Protein AF-A0A258EJ65-F1 (afdb_monomer_lite)

Radius of gyration: 38.33 Å; chains: 1; bounding box: 81×42×111 Å

Foldseek 3Di:
DQKDWDDADVQKTKIKGAFDDPADPVNLCVVLVVVVVVVCVVVVVQPPHPVSVVVVVVVVVVSVVVNVVVVVVVQQRGWMWMWMDHLAKIKIWIQGHPRDIDIDMAGLVQWDWDFAQDDDPAGRWIWIDGPNDIDTDPPNDDPVRNVVVSVVVVVVSCVSNVVVVVPPDPPFAWAKDFDCPPPDAAQQPFFDWFWDTKIFITPQDPLFQKKWKFKAFPVHRPDGFDTDIATDPPDRMDHTPSDITTDDHHNPDKTKMKIKIFGANDSPDRTDHIYMDIDIPPD

Sequence (283 aa):
MPYEWLPPDGSEQHLHLWPHRSLSQRGFVWFVGATAVLIALPLLGIIGTPVLWVLLPFLLTALWGIWFALRKNGRDRDIVEDLRLSPDRITLVRHGPKGKRQTWDANPYWLRVTLHATGGPVPNYLTLKAEGREVELGAFLSEEERRPAKGMMMFRIAFVTAAALAFATPALAFEIEFTWDGLKLCTSGNPNTVANPRFVLTDVPEGTKFIRFKLVDTNVRDFNHGGGVVAYTGQDVIEPGAFKYKSPCPPDGVHKYEWTATAQSKKSGGKLGTAKAARNYPE

Secondary structure (DSSP, 8-state):
--EEEEEEETTEEEEEE----SS-HHHHHHHHHHHHHHHHHHHGGGTTSHHHHHHHHHHHHHHHHHHHHHHHHHHHT--EEEEEE-SS-EEEEEE-GGG-EEEEEE-GGG-EEEEESSSSSSTTEEEEEETTEEEEE-TTS-HHHHHHHHHHHHHHHHHHHHHHHHT-------EEEE--TTPPP--SS---EEEPPPEEEESPPTT--EEEEEEEESSSTTS---EEEEE-SS-SEE-TTSSEEEPP--TTS-EEEEEEEEEESSSSS-EEEEEEEEEEE--

Structure (mmCIF, N/CA/C/O backbone):
data_AF-A0A258EJ65-F1
#
_entry.id   AF-A0A258EJ65-F1
#
loop_
_atom_site.group_PDB
_atom_site.id
_atom_site.type_symbol
_atom_site.label_atom_id
_atom_site.label_alt_id
_atom_site.label_comp_id
_atom_site.label_asym_id
_atom_site.label_entity_id
_atom_site.label_seq_id
_atom_site.pdbx_PDB_ins_code
_atom_site.Cartn_x
_atom_site.Cartn_y
_atom_site.Cartn_z
_atom_site.occupancy
_atom_site.B_iso_or_equiv
_atom_site.auth_seq_id
_atom_site.auth_comp_id
_atom_site.auth_asym_id
_atom_site.auth_atom_id
_atom_site.pdbx_PDB_model_num
ATOM 1 N N . MET A 1 1 ? 24.809 7.046 -14.023 1.00 69.75 1 MET A N 1
ATOM 2 C CA . MET A 1 1 ? 24.120 5.739 -13.931 1.00 69.75 1 MET A CA 1
ATOM 3 C C . MET A 1 1 ? 22.857 5.810 -14.790 1.00 69.75 1 MET A C 1
ATOM 5 O O . MET A 1 1 ? 22.358 6.915 -14.954 1.00 69.75 1 MET A O 1
ATOM 9 N N . PRO A 1 2 ? 22.383 4.706 -15.389 1.00 82.94 2 PRO A N 1
ATOM 10 C CA . PRO A 1 2 ? 21.200 4.636 -16.271 1.00 82.94 2 PRO A CA 1
ATOM 11 C C . PRO A 1 2 ? 19.842 4.768 -15.549 1.00 82.94 2 PRO A C 1
ATOM 13 O O . PRO A 1 2 ? 18.840 4.170 -15.942 1.00 82.94 2 PRO A O 1
ATOM 16 N N . TYR A 1 3 ? 19.820 5.499 -14.441 1.00 85.12 3 TYR A N 1
ATOM 17 C CA . TYR A 1 3 ? 18.621 5.784 -13.674 1.00 85.12 3 TYR A CA 1
ATOM 18 C C . TYR A 1 3 ? 18.820 7.066 -12.869 1.00 85.12 3 TYR A C 1
ATOM 20 O O . TYR A 1 3 ? 19.940 7.382 -12.455 1.00 85.12 3 TYR A O 1
ATOM 28 N N . GLU A 1 4 ? 17.728 7.772 -12.609 1.00 88.56 4 GLU A N 1
ATOM 29 C CA . GLU A 1 4 ? 17.711 8.998 -11.819 1.00 88.56 4 GLU A CA 1
ATOM 30 C C . GLU A 1 4 ? 16.377 9.139 -11.087 1.00 88.56 4 GLU A C 1
ATOM 32 O O . GLU A 1 4 ? 15.317 8.812 -11.622 1.00 88.56 4 GLU A O 1
ATOM 37 N N . TRP A 1 5 ? 16.439 9.618 -9.846 1.00 84.88 5 TRP A N 1
ATOM 38 C CA . TRP A 1 5 ? 15.253 10.035 -9.108 1.00 84.88 5 TRP A CA 1
ATOM 39 C C . TRP A 1 5 ? 15.018 11.509 -9.387 1.00 84.88 5 TRP A C 1
ATOM 41 O O . TRP A 1 5 ? 15.859 12.343 -9.051 1.00 84.88 5 TRP A O 1
ATOM 51 N N . LEU A 1 6 ? 13.884 11.814 -9.999 1.00 87.56 6 LEU A N 1
ATOM 52 C CA . LEU A 1 6 ? 13.480 13.186 -10.254 1.00 87.56 6 LEU A CA 1
ATOM 53 C C . LEU A 1 6 ? 13.002 13.838 -8.944 1.00 87.56 6 LEU A C 1
ATOM 55 O O . LEU A 1 6 ? 12.617 13.125 -8.007 1.00 87.56 6 LEU A O 1
ATOM 59 N N . PRO A 1 7 ? 13.042 15.181 -8.844 1.00 85.12 7 PRO A N 1
ATOM 60 C CA . PRO A 1 7 ? 12.496 15.892 -7.696 1.00 85.12 7 PRO A CA 1
ATOM 61 C C . PRO A 1 7 ? 11.056 15.437 -7.419 1.00 85.12 7 PRO A C 1
ATOM 63 O O . PRO A 1 7 ? 10.280 15.311 -8.368 1.00 85.12 7 PRO A O 1
ATOM 66 N N . PRO A 1 8 ? 10.699 15.155 -6.154 1.00 79.69 8 PRO A N 1
ATOM 67 C CA . PRO A 1 8 ? 9.357 14.701 -5.823 1.00 79.69 8 PRO A CA 1
ATOM 68 C C . PRO A 1 8 ? 8.328 15.786 -6.148 1.00 79.69 8 PRO A C 1
ATOM 70 O O . PRO A 1 8 ? 8.564 16.967 -5.884 1.00 79.69 8 PRO A O 1
ATOM 73 N N . ASP A 1 9 ? 7.184 15.370 -6.687 1.00 80.75 9 ASP A N 1
ATOM 74 C CA . ASP A 1 9 ? 6.024 16.232 -6.906 1.00 80.75 9 ASP A CA 1
ATOM 75 C C . ASP A 1 9 ? 5.002 15.952 -5.795 1.00 80.75 9 ASP A C 1
ATOM 77 O O . ASP A 1 9 ? 4.307 14.934 -5.784 1.00 80.75 9 ASP A O 1
ATOM 81 N N . GLY A 1 10 ? 5.000 16.797 -4.762 1.00 81.00 10 GLY A N 1
ATOM 82 C CA . GLY A 1 10 ? 4.217 16.561 -3.548 1.00 81.00 10 GLY A CA 1
ATOM 83 C C . GLY A 1 10 ? 4.642 15.280 -2.815 1.00 81.00 10 GLY A C 1
ATOM 84 O O . GLY A 1 10 ? 5.752 15.195 -2.289 1.00 81.00 10 GLY A O 1
ATOM 85 N N . SER A 1 11 ? 3.741 14.295 -2.742 1.00 76.06 11 SER A N 1
ATOM 86 C CA . SER A 1 11 ? 3.996 12.973 -2.144 1.00 76.06 11 SER A CA 1
ATOM 87 C C . SER A 1 11 ? 4.430 11.913 -3.163 1.00 76.06 11 SER A C 1
ATOM 89 O O . SER A 1 11 ? 4.715 10.777 -2.773 1.00 76.06 11 SER A O 1
ATOM 91 N N . GLU A 1 12 ? 4.487 12.264 -4.450 1.00 84.56 12 GLU A N 1
ATOM 92 C CA . GLU A 1 12 ? 4.841 11.355 -5.533 1.00 84.56 12 GLU A CA 1
ATOM 93 C C . GLU A 1 12 ? 6.360 11.346 -5.749 1.00 84.56 12 GLU A C 1
ATOM 95 O O . GLU A 1 12 ? 7.000 12.377 -5.966 1.00 84.56 12 GLU A O 1
ATOM 100 N N . GLN A 1 13 ? 6.958 10.158 -5.694 1.00 86.62 13 GLN A N 1
ATOM 101 C CA . GLN A 1 13 ? 8.354 9.943 -6.061 1.00 86.62 13 GLN A CA 1
ATOM 102 C C . GLN A 1 13 ? 8.438 9.378 -7.475 1.00 86.62 13 GLN A C 1
ATOM 104 O O . GLN A 1 13 ? 7.717 8.440 -7.815 1.00 86.62 13 GLN A O 1
ATOM 109 N N . HIS A 1 14 ? 9.355 9.903 -8.286 1.00 89.75 14 HIS A N 1
ATOM 110 C CA . HIS A 1 14 ? 9.517 9.491 -9.679 1.00 89.75 14 HIS A CA 1
ATOM 111 C C . HIS A 1 14 ? 10.940 8.980 -9.921 1.00 89.75 14 HIS A C 1
ATOM 113 O O . HIS A 1 14 ? 11.919 9.705 -9.757 1.00 89.75 14 HIS A O 1
ATOM 119 N N . LEU A 1 15 ? 11.046 7.712 -10.309 1.00 89.88 15 LEU A N 1
ATOM 120 C CA . LEU A 1 15 ? 12.263 7.065 -10.783 1.00 89.88 15 LEU A CA 1
ATOM 121 C C . LEU A 1 15 ? 12.199 6.917 -12.306 1.00 89.88 15 LEU A C 1
ATOM 123 O O . LEU A 1 15 ? 11.323 6.237 -12.839 1.00 89.88 15 LEU A O 1
ATOM 127 N N . HIS A 1 16 ? 13.154 7.534 -12.989 1.00 90.25 16 HIS A N 1
ATOM 128 C CA . HIS A 1 16 ? 13.343 7.433 -14.429 1.00 90.25 16 HIS A CA 1
ATOM 129 C C . HIS A 1 16 ? 14.498 6.470 -14.721 1.00 90.25 16 HIS A C 1
ATOM 131 O O . HIS A 1 16 ? 15.587 6.642 -14.172 1.00 90.25 16 HIS A O 1
ATOM 137 N N . LEU A 1 17 ? 14.283 5.455 -15.561 1.00 89.25 17 LEU A N 1
ATOM 138 C CA . LEU A 1 17 ? 15.306 4.488 -15.970 1.00 89.25 17 LEU A CA 1
ATOM 139 C C . LEU A 1 17 ? 15.430 4.430 -17.498 1.00 89.25 17 LEU A C 1
ATOM 141 O O . LEU A 1 17 ? 14.431 4.426 -18.220 1.00 89.25 17 LEU A O 1
ATOM 145 N N . TRP A 1 18 ? 16.662 4.319 -17.997 1.00 87.50 18 TRP A N 1
ATOM 146 C CA . TRP A 1 18 ? 16.963 4.241 -19.430 1.00 87.50 18 TRP A CA 1
ATOM 147 C C . TRP A 1 18 ? 18.205 3.378 -19.692 1.00 87.50 18 TRP A C 1
ATOM 149 O O . TRP A 1 18 ? 19.093 3.319 -18.858 1.00 87.50 18 TRP A O 1
ATOM 159 N N . PRO A 1 19 ? 18.353 2.716 -20.845 1.00 83.56 19 PRO A N 1
ATOM 160 C CA . PRO A 1 19 ? 19.514 1.893 -21.155 1.00 83.56 19 PRO A CA 1
ATOM 161 C C . PRO A 1 19 ? 20.788 2.728 -21.266 1.00 83.56 19 PRO A C 1
ATOM 163 O O . PRO A 1 19 ? 20.802 3.807 -21.867 1.00 83.56 19 PRO A O 1
ATOM 166 N N . HIS A 1 20 ? 21.898 2.184 -20.765 1.00 79.06 20 HIS A N 1
ATOM 167 C CA . HIS A 1 20 ? 23.205 2.795 -20.962 1.00 79.06 20 HIS A CA 1
ATOM 168 C C . HIS A 1 20 ? 23.582 2.804 -22.455 1.00 79.06 20 HIS A C 1
ATOM 170 O O . HIS A 1 20 ? 23.566 1.769 -23.126 1.00 79.06 20 HIS A O 1
ATOM 176 N N . ARG A 1 21 ? 23.940 3.980 -22.984 1.00 74.75 21 ARG A N 1
ATOM 177 C CA . ARG A 1 21 ? 24.351 4.166 -24.384 1.00 74.75 21 ARG A CA 1
ATOM 178 C C . ARG A 1 21 ? 25.863 4.368 -24.460 1.00 74.75 21 ARG A C 1
ATOM 180 O O . ARG A 1 21 ? 26.341 5.486 -24.299 1.00 74.75 21 ARG A O 1
ATOM 187 N N . SER A 1 22 ? 26.600 3.297 -24.752 1.00 72.00 22 SER A N 1
ATOM 188 C CA . SER A 1 22 ? 28.059 3.352 -24.936 1.00 72.00 22 SER A CA 1
ATOM 189 C C . SER A 1 22 ? 28.475 4.132 -26.191 1.00 72.00 22 SER A C 1
ATOM 191 O O . SER A 1 22 ? 29.515 4.785 -26.197 1.00 72.00 22 SER A O 1
ATOM 193 N N . LEU A 1 23 ? 27.649 4.111 -27.246 1.00 74.88 23 LEU A N 1
ATOM 194 C CA . LEU A 1 23 ? 27.900 4.832 -28.493 1.00 74.88 23 LEU A CA 1
ATOM 195 C C . LEU A 1 23 ? 26.953 6.029 -28.634 1.00 74.88 23 LEU A C 1
ATOM 197 O O . LEU A 1 23 ? 25.769 5.883 -28.943 1.00 74.88 23 LEU A O 1
ATOM 201 N N . SER A 1 24 ? 27.483 7.234 -28.427 1.00 77.62 24 SER A N 1
ATOM 202 C CA . SER A 1 24 ? 26.751 8.471 -28.716 1.00 77.62 24 SER A CA 1
ATOM 203 C C . SER A 1 24 ? 26.575 8.667 -30.229 1.00 77.62 24 SER A C 1
ATOM 205 O O . SER A 1 24 ? 27.368 8.164 -31.024 1.00 77.62 24 SER A O 1
ATOM 207 N N . GLN A 1 25 ? 25.581 9.462 -30.647 1.00 77.75 25 GLN A N 1
ATOM 208 C CA . GLN A 1 25 ? 25.385 9.817 -32.067 1.00 77.75 25 GLN A CA 1
ATOM 209 C C . GLN A 1 25 ? 26.657 10.411 -32.698 1.00 77.75 25 GLN A C 1
ATOM 211 O O . GLN A 1 25 ? 26.970 10.136 -33.851 1.00 77.75 25 GLN A O 1
ATOM 216 N N . ARG A 1 26 ? 27.435 11.178 -31.922 1.00 81.44 26 ARG A N 1
ATOM 217 C CA . ARG A 1 26 ? 28.722 11.731 -32.366 1.00 81.44 26 ARG A CA 1
ATOM 218 C C . ARG A 1 26 ? 29.792 10.648 -32.514 1.00 81.44 26 ARG A C 1
ATOM 220 O O . ARG A 1 26 ? 30.489 10.631 -33.521 1.00 81.44 26 ARG A O 1
ATOM 227 N N . GLY A 1 27 ? 29.899 9.738 -31.543 1.00 83.81 27 GLY A N 1
ATOM 228 C CA . GLY A 1 27 ? 30.830 8.607 -31.608 1.00 83.81 27 GLY A CA 1
ATOM 229 C C . GLY A 1 27 ? 30.531 7.678 -32.786 1.00 83.81 27 GLY A C 1
ATOM 230 O O . GLY A 1 27 ? 31.448 7.234 -33.464 1.00 83.81 27 GLY A O 1
ATOM 231 N N . PHE A 1 28 ? 29.249 7.462 -33.088 1.00 84.62 28 PHE A N 1
ATOM 232 C CA . PHE A 1 28 ? 28.805 6.714 -34.262 1.00 84.62 28 PHE A CA 1
ATOM 233 C C . PHE A 1 28 ? 29.286 7.343 -35.575 1.00 84.62 28 PHE A C 1
ATOM 235 O O . PHE A 1 28 ? 29.858 6.645 -36.4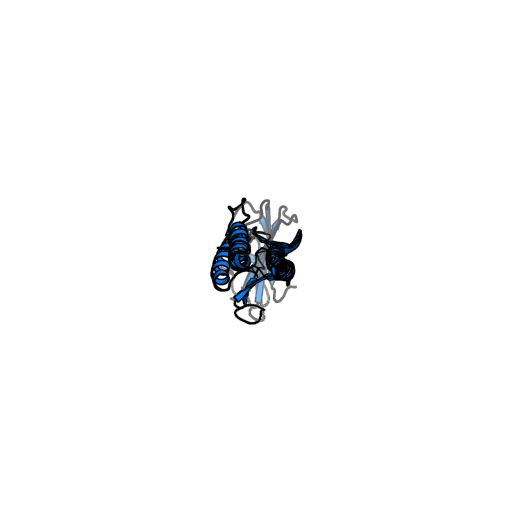10 1.00 84.62 28 PHE A O 1
ATOM 242 N N . VAL A 1 29 ? 29.096 8.657 -35.745 1.00 87.38 29 VAL A N 1
ATOM 243 C CA . VAL A 1 29 ? 29.550 9.375 -36.947 1.00 87.38 29 VAL A CA 1
ATOM 244 C C . VAL A 1 29 ? 31.071 9.297 -37.088 1.00 87.38 29 VAL A C 1
ATOM 246 O O . VAL A 1 29 ? 31.558 9.006 -38.177 1.00 87.38 29 VAL A O 1
ATOM 249 N N . TRP A 1 30 ? 31.816 9.481 -35.994 1.00 89.94 30 TRP A N 1
ATOM 250 C CA . TRP A 1 30 ? 33.275 9.353 -36.003 1.00 89.94 30 TRP A CA 1
ATOM 251 C C . TRP A 1 30 ? 33.749 7.941 -36.329 1.00 89.94 30 TRP A C 1
ATOM 253 O O . TRP A 1 30 ? 34.665 7.793 -37.129 1.00 89.94 30 TRP A O 1
ATOM 263 N N . PHE A 1 31 ? 33.122 6.913 -35.757 1.00 88.06 31 PHE A N 1
ATOM 264 C CA . PHE A 1 31 ? 33.466 5.520 -36.029 1.00 88.06 31 PHE A CA 1
ATOM 265 C C . PHE A 1 31 ? 33.260 5.179 -37.508 1.00 88.06 31 PHE A C 1
ATOM 267 O O . PHE A 1 31 ? 34.198 4.754 -38.175 1.00 88.06 31 PHE A O 1
ATOM 274 N N . VAL A 1 32 ? 32.065 5.450 -38.049 1.00 90.00 32 VAL A N 1
ATOM 275 C CA . VAL A 1 32 ? 31.755 5.188 -39.465 1.00 90.00 32 VAL A CA 1
ATOM 276 C C . VAL A 1 32 ? 32.654 6.017 -40.387 1.00 90.00 32 VAL A C 1
ATOM 278 O O . VAL A 1 32 ? 33.163 5.490 -41.374 1.00 90.00 32 VAL A O 1
ATOM 281 N N . GLY A 1 33 ? 32.894 7.290 -40.054 1.00 91.81 33 GLY A N 1
ATOM 282 C CA . GLY A 1 33 ? 33.772 8.177 -40.819 1.00 91.81 33 GLY A CA 1
ATOM 283 C C . GLY A 1 33 ? 35.228 7.712 -40.830 1.00 91.81 33 GLY A C 1
ATOM 284 O O . GLY A 1 33 ? 35.832 7.623 -41.895 1.00 91.81 33 GLY A O 1
ATOM 285 N N . ALA A 1 34 ? 35.783 7.344 -39.673 1.00 93.50 34 ALA A N 1
ATOM 286 C CA . ALA A 1 34 ? 37.148 6.837 -39.562 1.00 93.50 34 ALA A CA 1
ATOM 287 C C . ALA A 1 34 ? 37.325 5.511 -40.315 1.00 93.50 34 ALA A C 1
ATOM 289 O O . ALA A 1 34 ? 38.300 5.348 -41.047 1.00 93.50 34 ALA A O 1
ATOM 290 N N . THR A 1 35 ? 36.363 4.587 -40.204 1.00 91.38 35 THR A N 1
ATOM 291 C CA . THR A 1 35 ? 36.371 3.338 -40.979 1.00 91.38 35 THR A CA 1
ATOM 292 C C . THR A 1 35 ? 36.320 3.613 -42.481 1.00 91.38 35 THR A C 1
ATOM 294 O O . THR A 1 35 ? 37.096 3.021 -43.227 1.00 91.38 35 THR A O 1
ATOM 297 N N . ALA A 1 36 ? 35.468 4.538 -42.935 1.00 93.19 36 ALA A N 1
ATOM 298 C CA . ALA A 1 36 ? 35.387 4.909 -44.346 1.00 93.19 36 ALA A CA 1
ATOM 299 C C . ALA A 1 36 ? 36.703 5.515 -44.866 1.00 93.19 36 ALA A C 1
ATOM 301 O O . ALA A 1 36 ? 37.153 5.147 -45.949 1.00 93.19 36 ALA A O 1
ATOM 302 N N . VAL A 1 37 ? 37.354 6.383 -44.084 1.00 95.06 37 VAL A N 1
ATOM 303 C CA . VAL A 1 37 ? 38.662 6.966 -44.434 1.00 95.06 37 VAL A CA 1
ATOM 304 C C . VAL A 1 37 ? 39.746 5.890 -44.514 1.00 95.06 37 VAL A C 1
ATOM 306 O O . VAL A 1 37 ? 40.476 5.843 -45.500 1.00 95.06 37 VAL A O 1
ATOM 309 N N . LEU A 1 38 ? 39.827 4.992 -43.527 1.00 94.81 38 LEU A N 1
ATOM 310 C CA . LEU A 1 38 ? 40.802 3.894 -43.526 1.00 94.81 38 LEU A CA 1
ATOM 311 C C . LEU A 1 38 ? 40.621 2.955 -44.725 1.00 94.81 38 LEU A C 1
ATOM 313 O O . LEU A 1 38 ? 41.608 2.529 -45.319 1.00 94.81 38 LEU A O 1
ATOM 317 N N . ILE A 1 39 ? 39.373 2.675 -45.109 1.00 91.00 39 ILE A N 1
ATOM 318 C CA . ILE A 1 39 ? 39.049 1.897 -46.312 1.00 91.00 39 ILE A CA 1
ATOM 319 C C . ILE A 1 39 ? 39.421 2.664 -47.588 1.00 91.00 39 ILE A C 1
ATOM 321 O O . ILE A 1 39 ? 39.849 2.045 -48.559 1.00 91.00 39 ILE A O 1
ATOM 325 N N . ALA A 1 40 ? 39.287 3.993 -47.606 1.00 90.88 40 ALA A N 1
ATOM 326 C CA . ALA A 1 40 ? 39.595 4.814 -48.775 1.00 90.88 40 ALA A CA 1
ATOM 327 C C . ALA A 1 40 ? 41.102 4.929 -49.067 1.00 90.88 40 ALA A C 1
ATOM 329 O O . ALA A 1 40 ? 41.479 5.056 -50.230 1.00 90.88 40 ALA A O 1
ATOM 330 N N . LEU A 1 41 ? 41.966 4.847 -48.047 1.00 93.69 41 LEU A N 1
ATOM 331 C CA . LEU A 1 41 ? 43.425 4.963 -48.199 1.00 93.69 41 LEU A CA 1
ATOM 332 C C . LEU A 1 41 ? 44.032 4.005 -49.248 1.00 93.69 41 LEU A C 1
ATOM 334 O O . LEU A 1 41 ? 44.697 4.496 -50.161 1.00 93.69 41 LEU A O 1
ATOM 338 N N . PRO A 1 42 ? 43.813 2.674 -49.200 1.00 89.88 42 PRO A N 1
ATOM 339 C CA . PRO A 1 42 ? 44.349 1.766 -50.217 1.00 89.88 42 PRO A CA 1
ATOM 340 C C . PRO A 1 42 ? 43.716 1.965 -51.603 1.00 89.88 42 PRO A C 1
ATOM 342 O O . PRO A 1 42 ? 44.339 1.625 -52.608 1.00 89.88 42 PRO A O 1
ATOM 345 N N . LEU A 1 43 ? 42.510 2.543 -51.689 1.00 91.19 43 LEU A N 1
ATOM 346 C CA . LEU A 1 43 ? 41.844 2.787 -52.974 1.00 91.19 43 LEU A CA 1
ATOM 347 C C . LEU A 1 43 ? 42.543 3.868 -53.800 1.00 91.19 43 LEU A C 1
ATOM 349 O O . LEU A 1 43 ? 42.425 3.855 -55.024 1.00 91.19 43 LEU A O 1
ATOM 353 N N . LEU A 1 44 ? 43.305 4.760 -53.157 1.00 92.81 44 LEU A N 1
ATOM 354 C CA . LEU A 1 44 ? 44.069 5.802 -53.845 1.00 92.81 44 LEU A CA 1
ATOM 355 C C . LEU A 1 44 ? 45.059 5.216 -54.865 1.00 92.81 44 LEU A C 1
ATOM 357 O O . LEU A 1 44 ? 45.249 5.793 -55.932 1.00 92.81 44 LEU A O 1
ATOM 361 N N . GLY A 1 45 ? 45.639 4.046 -54.574 1.00 92.81 45 GLY A N 1
ATOM 362 C CA . GLY A 1 45 ? 46.614 3.383 -55.447 1.00 92.81 45 GLY A CA 1
ATOM 363 C C . GLY A 1 45 ? 46.018 2.720 -56.693 1.00 92.81 45 GLY A C 1
ATOM 364 O O . GLY A 1 45 ? 46.761 2.351 -57.596 1.00 92.81 45 GLY A O 1
ATOM 365 N N . ILE A 1 46 ? 44.693 2.569 -56.758 1.00 93.38 46 ILE A N 1
ATOM 366 C CA . ILE A 1 46 ? 43.987 1.926 -57.879 1.00 93.38 46 ILE A CA 1
ATOM 367 C C . ILE A 1 46 ? 43.036 2.888 -58.604 1.00 93.38 46 ILE A C 1
ATOM 369 O O . ILE A 1 46 ? 42.190 2.454 -59.395 1.00 93.38 46 ILE A O 1
ATOM 373 N N . ILE A 1 47 ? 43.166 4.195 -58.354 1.00 94.19 47 ILE A N 1
ATOM 374 C CA . ILE A 1 47 ? 42.419 5.234 -59.069 1.00 94.19 47 ILE A CA 1
ATOM 375 C C . ILE A 1 47 ? 42.707 5.132 -60.572 1.00 94.19 47 ILE A C 1
ATOM 377 O O . ILE A 1 47 ? 43.850 5.001 -60.996 1.00 94.19 47 ILE A O 1
ATOM 381 N N . GLY A 1 48 ? 41.648 5.180 -61.384 1.00 91.44 48 GLY A N 1
ATOM 382 C CA . GLY A 1 48 ? 41.737 5.058 -62.843 1.00 91.44 48 GLY A CA 1
ATOM 383 C C . GLY A 1 48 ? 41.727 3.618 -63.366 1.00 91.44 48 GLY A C 1
ATOM 384 O O . GLY A 1 48 ? 41.699 3.419 -64.578 1.00 91.44 48 GLY A O 1
ATOM 385 N N . THR A 1 49 ? 41.692 2.608 -62.490 1.00 95.50 49 THR A N 1
ATOM 386 C CA . THR A 1 49 ? 41.568 1.201 -62.903 1.00 95.50 49 THR A CA 1
ATOM 387 C C . THR A 1 49 ? 40.102 0.737 -62.950 1.00 95.50 49 THR A C 1
ATOM 389 O O . THR A 1 49 ? 39.277 1.209 -62.162 1.00 95.50 49 THR A O 1
ATOM 392 N N . PRO A 1 50 ? 39.750 -0.250 -63.801 1.00 93.00 50 PRO A N 1
ATOM 393 C CA . PRO A 1 50 ? 38.428 -0.887 -63.771 1.00 93.00 50 PRO A CA 1
ATOM 394 C C . PRO A 1 50 ? 38.121 -1.597 -62.442 1.00 93.00 50 PRO A C 1
ATOM 396 O O . PRO A 1 50 ? 36.961 -1.708 -62.050 1.00 93.00 50 PRO A O 1
ATOM 399 N N . VAL A 1 51 ? 39.162 -2.042 -61.725 1.00 93.88 51 VAL A N 1
ATOM 400 C CA . VAL A 1 51 ? 39.055 -2.744 -60.435 1.00 93.88 51 VAL A CA 1
ATOM 401 C C . VAL A 1 51 ? 38.357 -1.877 -59.385 1.00 93.88 51 VAL A C 1
ATOM 403 O O . VAL A 1 51 ? 37.541 -2.384 -58.617 1.00 93.88 51 VAL A O 1
ATOM 406 N N . LEU A 1 52 ? 38.611 -0.564 -59.389 1.00 93.56 52 LEU A N 1
ATOM 407 C CA . LEU A 1 52 ? 37.968 0.378 -58.471 1.00 93.56 52 LEU A CA 1
ATOM 408 C C . LEU A 1 52 ? 36.438 0.344 -58.593 1.00 93.56 52 LEU A C 1
ATOM 410 O O . LEU A 1 52 ? 35.741 0.292 -57.581 1.00 93.56 52 LEU A O 1
ATOM 414 N N . TRP A 1 53 ? 35.917 0.336 -59.821 1.00 91.38 53 TRP A N 1
ATOM 415 C CA . TRP A 1 53 ? 34.475 0.330 -60.083 1.00 91.38 53 TRP A CA 1
ATOM 416 C C . TRP A 1 53 ? 33.807 -0.980 -59.675 1.00 91.38 53 TRP A C 1
ATOM 418 O O . TRP A 1 53 ? 32.650 -0.966 -59.265 1.00 91.38 53 TRP A O 1
ATOM 428 N N . VAL A 1 54 ? 34.541 -2.095 -59.732 1.00 93.81 54 VAL A N 1
ATOM 429 C CA . VAL A 1 54 ? 34.066 -3.390 -59.229 1.00 93.81 54 VAL A CA 1
ATOM 430 C C . VAL A 1 54 ? 34.053 -3.407 -57.703 1.00 93.81 54 VAL A C 1
ATOM 432 O O . VAL A 1 54 ? 33.083 -3.878 -57.126 1.00 93.81 54 VAL A O 1
ATOM 435 N N . LEU A 1 55 ? 35.083 -2.877 -57.034 1.00 92.56 55 LEU A N 1
ATOM 436 C CA . LEU A 1 55 ? 35.197 -2.898 -55.568 1.00 92.56 55 LEU A CA 1
ATOM 437 C C . LEU A 1 55 ? 34.272 -1.898 -54.860 1.00 92.56 55 LEU A C 1
ATOM 439 O O . LEU A 1 55 ? 33.729 -2.211 -53.799 1.00 92.56 55 LEU A O 1
ATOM 443 N N . LEU A 1 56 ? 34.074 -0.711 -55.439 1.00 92.56 56 LEU A N 1
ATOM 444 C CA . LEU A 1 56 ? 33.234 0.356 -54.886 1.00 92.56 56 LEU A CA 1
ATOM 445 C C . LEU A 1 56 ? 31.852 -0.111 -54.391 1.00 92.56 56 LEU A C 1
ATOM 447 O O . LEU A 1 56 ? 31.533 0.166 -53.232 1.00 92.56 56 LEU A O 1
ATOM 451 N N . PRO A 1 57 ? 31.025 -0.825 -55.181 1.00 94.88 57 PRO A N 1
ATOM 452 C CA . PRO A 1 57 ? 29.708 -1.261 -54.725 1.00 94.88 57 PRO A CA 1
ATOM 453 C C . PRO A 1 57 ? 29.777 -2.209 -53.522 1.00 94.88 57 PRO A C 1
ATOM 455 O O . PRO A 1 57 ? 28.942 -2.091 -52.625 1.00 94.88 57 PRO A O 1
ATOM 458 N N . PHE A 1 58 ? 30.774 -3.098 -53.433 1.00 94.19 58 PHE A N 1
ATOM 459 C CA . PHE A 1 58 ? 30.933 -3.981 -52.269 1.00 94.19 58 PHE A CA 1
ATOM 460 C C . PHE A 1 58 ? 31.289 -3.193 -51.007 1.00 94.19 58 PHE A C 1
ATOM 462 O O . PHE A 1 58 ? 30.700 -3.424 -49.951 1.00 94.19 58 PHE A O 1
ATOM 469 N N . LEU A 1 59 ? 32.203 -2.224 -51.117 1.00 93.12 59 LEU A N 1
ATOM 470 C CA . LEU A 1 59 ? 32.619 -1.389 -49.988 1.00 93.12 59 LEU A CA 1
ATOM 471 C C . LEU A 1 59 ? 31.484 -0.490 -49.492 1.00 93.12 59 LEU A C 1
ATOM 473 O O . LEU A 1 59 ? 31.239 -0.407 -48.287 1.00 93.12 59 LEU A O 1
ATOM 477 N N . LEU A 1 60 ? 30.746 0.132 -50.413 1.00 93.94 60 LEU A N 1
ATOM 478 C CA . LEU A 1 60 ? 29.568 0.932 -50.077 1.00 93.94 60 LEU A CA 1
ATOM 479 C C . LEU A 1 60 ? 28.476 0.076 -49.433 1.00 93.94 60 LEU A C 1
ATOM 481 O O . LEU A 1 60 ? 27.881 0.496 -48.442 1.00 93.94 60 LEU A O 1
ATOM 485 N N . THR A 1 61 ? 28.254 -1.140 -49.936 1.00 95.12 61 THR A N 1
ATOM 486 C CA . THR A 1 61 ? 27.287 -2.082 -49.352 1.00 95.12 61 THR A CA 1
ATOM 487 C C . THR A 1 61 ? 27.694 -2.496 -47.940 1.00 95.12 61 THR A C 1
ATOM 489 O O . THR A 1 61 ? 26.847 -2.534 -47.049 1.00 95.12 61 THR A O 1
ATOM 492 N N . ALA A 1 62 ? 28.982 -2.750 -47.696 1.00 92.50 62 ALA A N 1
ATOM 493 C CA . ALA A 1 62 ? 29.488 -3.087 -46.368 1.00 92.50 62 ALA A CA 1
ATOM 494 C C . ALA A 1 62 ? 29.317 -1.924 -45.375 1.00 92.50 62 ALA A C 1
ATOM 496 O O . ALA A 1 62 ? 28.762 -2.117 -44.291 1.00 92.50 62 ALA A O 1
ATOM 497 N N . LEU A 1 63 ? 29.722 -0.705 -45.758 1.00 93.25 63 LEU A N 1
ATOM 498 C CA . LEU A 1 63 ? 29.536 0.495 -44.934 1.00 93.25 63 LEU A CA 1
ATOM 499 C C . LEU A 1 63 ? 28.056 0.761 -44.649 1.00 93.25 63 LEU A C 1
ATOM 501 O O . LEU A 1 63 ? 27.686 1.036 -43.506 1.00 93.25 63 LEU A O 1
ATOM 505 N N . TRP A 1 64 ? 27.201 0.626 -45.665 1.00 94.38 64 TRP A N 1
ATOM 506 C CA . TRP A 1 64 ? 25.757 0.756 -45.512 1.00 94.38 64 TRP A CA 1
ATOM 507 C C . TRP A 1 64 ? 25.184 -0.310 -44.576 1.00 94.38 64 TRP A C 1
ATOM 509 O O . TRP A 1 64 ? 24.390 0.024 -43.700 1.00 94.38 64 TRP A O 1
ATOM 519 N N . GLY A 1 65 ? 25.616 -1.567 -44.698 1.00 93.75 65 GLY A N 1
ATOM 520 C CA . GLY A 1 65 ? 25.191 -2.667 -43.835 1.00 93.75 65 GLY A CA 1
ATOM 521 C C . GLY A 1 65 ? 25.563 -2.441 -42.369 1.00 93.75 65 GLY A C 1
ATOM 522 O O . GLY A 1 65 ? 24.709 -2.583 -41.493 1.00 93.75 65 GLY A O 1
ATOM 523 N N . ILE A 1 66 ? 26.799 -2.009 -42.098 1.00 89.44 66 ILE A N 1
ATOM 524 C CA . ILE A 1 66 ? 27.260 -1.650 -40.746 1.00 89.44 66 ILE A CA 1
ATOM 525 C C . ILE A 1 66 ? 26.439 -0.479 -40.199 1.00 89.44 66 ILE A C 1
ATOM 527 O O . ILE A 1 66 ? 25.886 -0.562 -39.099 1.00 89.44 66 ILE A O 1
ATOM 531 N N . TRP A 1 67 ? 26.311 0.599 -40.977 1.00 90.19 67 TRP A N 1
ATOM 532 C CA . TRP A 1 67 ? 25.527 1.775 -40.604 1.00 90.19 67 TRP A CA 1
ATOM 533 C C . TRP A 1 67 ? 24.066 1.413 -40.304 1.00 90.19 67 TRP A C 1
ATOM 535 O O . TRP A 1 67 ? 23.515 1.827 -39.281 1.00 90.19 67 TRP A O 1
ATOM 545 N N . PHE A 1 68 ? 23.448 0.598 -41.160 1.00 90.62 68 PHE A N 1
ATOM 546 C CA . PHE A 1 68 ? 22.066 0.152 -41.027 1.00 90.62 68 PHE A CA 1
ATOM 547 C C . PHE A 1 68 ? 21.877 -0.726 -39.789 1.00 90.62 68 PHE A C 1
ATOM 549 O O . PHE A 1 68 ? 20.962 -0.477 -39.001 1.00 90.62 68 PHE A O 1
ATOM 556 N N . ALA A 1 69 ? 22.750 -1.715 -39.580 1.00 87.38 69 ALA A N 1
ATOM 557 C CA . ALA A 1 69 ? 22.684 -2.621 -38.438 1.00 87.38 69 ALA A CA 1
ATOM 558 C C . ALA A 1 69 ? 22.820 -1.865 -37.109 1.00 87.38 69 ALA A C 1
ATOM 560 O O . ALA A 1 69 ? 22.004 -2.056 -36.204 1.00 87.38 69 ALA A O 1
ATOM 561 N N . LEU A 1 70 ? 23.788 -0.950 -37.012 1.00 84.38 70 LEU A N 1
ATOM 562 C CA . LEU A 1 70 ? 23.995 -0.123 -35.822 1.00 84.38 70 LEU A CA 1
ATOM 563 C C . LEU A 1 70 ? 22.819 0.829 -35.576 1.00 84.38 70 LEU A C 1
ATOM 565 O O . LEU A 1 70 ? 22.335 0.934 -34.447 1.00 84.38 70 LEU A O 1
ATOM 569 N N . ARG A 1 71 ? 22.298 1.478 -36.625 1.00 84.75 71 ARG A N 1
ATOM 570 C CA . ARG A 1 71 ? 21.148 2.387 -36.506 1.00 84.75 71 ARG A CA 1
ATOM 571 C C . ARG A 1 71 ? 19.873 1.654 -36.093 1.00 84.75 71 ARG A C 1
ATOM 573 O O . ARG A 1 71 ? 19.120 2.162 -35.261 1.00 84.75 71 ARG A O 1
ATOM 580 N N . LYS A 1 72 ? 19.628 0.470 -36.657 1.00 83.62 72 LYS A N 1
ATOM 581 C CA . LYS A 1 72 ? 18.499 -0.392 -36.289 1.00 83.62 72 LYS A CA 1
ATOM 582 C C . LYS A 1 72 ? 18.609 -0.836 -34.828 1.00 83.62 72 LYS A C 1
ATOM 584 O O . LYS A 1 72 ? 17.658 -0.650 -34.077 1.00 83.62 72 LYS A O 1
ATOM 589 N N . ASN A 1 73 ? 19.783 -1.320 -34.417 1.00 81.56 73 ASN A N 1
ATOM 590 C CA . ASN A 1 73 ? 20.056 -1.740 -33.040 1.00 81.56 73 ASN A CA 1
ATOM 591 C C . ASN A 1 73 ? 19.811 -0.597 -32.039 1.00 81.56 73 ASN A C 1
ATOM 593 O O . ASN A 1 73 ? 19.095 -0.781 -31.057 1.00 81.56 73 ASN A O 1
ATOM 597 N N . GLY A 1 74 ? 20.308 0.609 -32.336 1.00 75.88 74 GLY A N 1
ATOM 598 C CA . GLY A 1 74 ? 20.087 1.780 -31.485 1.00 75.88 74 GLY A CA 1
ATOM 599 C C . GLY A 1 74 ? 18.613 2.173 -31.353 1.00 75.88 74 GLY A C 1
ATOM 600 O O . GLY A 1 74 ? 18.177 2.547 -30.269 1.00 75.88 74 GLY A O 1
ATOM 601 N N . ARG A 1 75 ? 17.825 2.057 -32.431 1.00 73.38 75 ARG A N 1
ATOM 602 C CA . ARG A 1 75 ? 16.392 2.395 -32.418 1.00 73.38 75 ARG A CA 1
ATOM 603 C C . ARG A 1 75 ? 15.538 1.349 -31.699 1.00 73.38 75 ARG A C 1
ATOM 605 O O . ARG A 1 75 ? 14.541 1.714 -31.086 1.00 73.38 75 ARG A O 1
ATOM 612 N N . ASP A 1 76 ? 15.911 0.076 -31.780 1.00 68.38 76 ASP A N 1
ATOM 613 C CA . ASP A 1 76 ? 15.174 -1.022 -31.143 1.00 68.38 76 ASP A CA 1
ATOM 614 C C . ASP A 1 76 ? 15.441 -1.106 -29.626 1.00 68.38 76 ASP A C 1
ATOM 616 O O . ASP A 1 76 ? 14.629 -1.661 -28.889 1.00 68.38 76 ASP A O 1
ATOM 620 N N . ARG A 1 77 ? 16.537 -0.507 -29.141 1.00 70.00 77 ARG A N 1
ATOM 621 C CA . ARG A 1 77 ? 16.896 -0.446 -27.714 1.00 70.00 77 ARG A CA 1
ATOM 622 C C . ARG A 1 77 ? 16.486 0.856 -27.032 1.00 70.00 77 ARG A C 1
ATOM 624 O O . ARG A 1 77 ? 16.939 1.105 -25.924 1.00 70.00 77 ARG A O 1
ATOM 631 N N . ASP A 1 78 ? 15.647 1.681 -27.656 1.00 76.75 78 ASP A N 1
ATOM 632 C CA . ASP A 1 78 ? 15.138 2.903 -27.028 1.00 76.75 78 ASP A CA 1
ATOM 633 C C . ASP A 1 78 ? 13.940 2.573 -26.128 1.00 76.75 78 ASP A C 1
ATOM 635 O O . ASP A 1 78 ? 12.780 2.712 -26.522 1.00 76.75 78 ASP A O 1
ATOM 639 N N . ILE A 1 79 ? 14.243 2.005 -24.959 1.00 83.44 79 ILE A N 1
ATOM 640 C CA . ILE A 1 79 ? 13.259 1.638 -23.942 1.00 83.44 79 ILE A CA 1
ATOM 641 C C . ILE A 1 79 ? 13.464 2.548 -22.740 1.00 83.44 79 ILE A C 1
ATOM 643 O O . ILE A 1 79 ? 14.548 2.576 -22.180 1.00 83.44 79 ILE A O 1
ATOM 647 N N . VAL A 1 80 ? 12.433 3.267 -22.327 1.00 88.12 80 VAL A N 1
ATOM 648 C CA . VAL A 1 80 ? 12.458 4.122 -21.138 1.00 88.12 80 VAL A CA 1
ATOM 649 C C . VAL A 1 80 ? 11.406 3.622 -20.163 1.00 88.12 80 VAL A C 1
ATOM 651 O O . VAL A 1 80 ? 10.312 3.232 -20.575 1.00 88.12 80 VAL A O 1
ATOM 654 N N . GLU A 1 81 ? 11.738 3.594 -18.881 1.00 90.44 81 GLU A N 1
ATOM 655 C CA . GLU A 1 81 ? 10.832 3.182 -17.814 1.00 90.44 81 GLU A CA 1
ATOM 656 C C . GLU A 1 81 ? 10.666 4.308 -16.801 1.00 90.44 81 GLU A C 1
ATOM 658 O O . GLU A 1 81 ? 11.629 4.764 -16.193 1.00 90.44 81 GLU A O 1
ATOM 663 N N . ASP A 1 82 ? 9.423 4.732 -16.614 1.00 91.31 82 ASP A N 1
ATOM 664 C CA . ASP A 1 82 ? 9.022 5.738 -15.643 1.00 91.31 82 ASP A CA 1
ATOM 665 C C . ASP A 1 82 ? 8.235 5.061 -14.529 1.00 91.31 82 ASP A C 1
ATOM 667 O O . ASP A 1 82 ? 7.092 4.641 -14.727 1.00 91.31 82 ASP A O 1
ATOM 671 N N . LEU A 1 83 ? 8.851 4.944 -13.357 1.00 90.75 83 LEU A N 1
ATOM 672 C CA . LEU A 1 83 ? 8.207 4.438 -12.156 1.00 90.75 83 LEU A CA 1
ATOM 673 C C . LEU A 1 83 ? 7.799 5.614 -11.273 1.00 90.75 83 LEU A C 1
ATOM 675 O O . LEU A 1 83 ? 8.642 6.366 -10.790 1.00 90.75 83 LEU A O 1
ATOM 679 N N . ARG A 1 84 ? 6.501 5.747 -11.038 1.00 90.75 84 ARG A N 1
ATOM 680 C CA . ARG A 1 84 ? 5.915 6.730 -10.135 1.00 90.75 84 ARG A CA 1
ATOM 681 C C . ARG A 1 84 ? 5.328 6.039 -8.920 1.00 90.75 84 ARG A C 1
ATOM 683 O O . ARG A 1 84 ? 4.629 5.036 -9.058 1.00 90.75 84 ARG A O 1
ATOM 690 N N . LEU A 1 85 ? 5.629 6.566 -7.746 1.00 89.62 85 LEU A N 1
ATOM 691 C CA . LEU A 1 85 ? 5.263 6.005 -6.456 1.00 89.62 85 LEU A CA 1
ATOM 692 C C . LEU A 1 85 ? 4.555 7.076 -5.626 1.00 89.62 85 LEU A C 1
ATOM 694 O O . LEU A 1 85 ? 5.202 8.006 -5.151 1.00 89.62 85 LEU A O 1
ATOM 698 N N . SER A 1 86 ? 3.250 6.918 -5.425 1.00 86.19 86 SER A N 1
ATOM 699 C CA . SER A 1 86 ? 2.451 7.650 -4.439 1.00 86.19 86 SER A CA 1
ATOM 700 C C . SER A 1 86 ? 2.122 6.735 -3.242 1.00 86.19 86 SER A C 1
ATOM 702 O O . SER A 1 86 ? 2.390 5.531 -3.301 1.00 86.19 86 SER A O 1
ATOM 704 N N . PRO A 1 87 ? 1.563 7.259 -2.133 1.00 82.00 87 PRO A N 1
ATOM 705 C CA . PRO A 1 87 ? 1.184 6.440 -0.974 1.00 82.00 87 PRO A CA 1
ATOM 706 C C . PRO A 1 87 ? 0.130 5.362 -1.276 1.00 82.00 87 PRO A C 1
ATOM 708 O O . PRO A 1 87 ? 0.129 4.300 -0.659 1.00 82.00 87 PRO A O 1
ATOM 711 N N . ASP A 1 88 ? -0.763 5.632 -2.222 1.00 85.56 88 ASP A N 1
ATOM 712 C CA . ASP A 1 88 ? -1.918 4.808 -2.582 1.00 85.56 88 ASP A CA 1
ATOM 713 C C . ASP A 1 88 ? -1.722 4.021 -3.887 1.00 85.56 88 ASP A C 1
ATOM 715 O O . ASP A 1 88 ? -2.402 3.014 -4.109 1.00 85.56 88 ASP A O 1
ATOM 719 N N . ARG A 1 89 ? -0.781 4.439 -4.747 1.00 88.44 89 ARG A N 1
ATOM 720 C CA . ARG A 1 89 ? -0.594 3.869 -6.083 1.00 88.44 89 ARG A CA 1
ATOM 721 C C . ARG A 1 89 ? 0.872 3.850 -6.517 1.00 88.44 89 ARG A C 1
ATOM 723 O O . ARG A 1 89 ? 1.602 4.824 -6.395 1.00 88.44 89 ARG A O 1
ATOM 730 N N . ILE A 1 90 ? 1.297 2.744 -7.118 1.00 90.62 90 ILE A N 1
ATOM 731 C CA . ILE A 1 90 ? 2.543 2.668 -7.885 1.00 90.62 90 ILE A CA 1
ATOM 732 C C . ILE A 1 90 ? 2.200 2.450 -9.355 1.00 90.62 90 ILE A C 1
ATOM 734 O O . ILE A 1 90 ? 1.370 1.605 -9.680 1.00 90.62 90 ILE A O 1
ATOM 738 N N . THR A 1 91 ? 2.814 3.225 -10.247 1.00 92.12 91 THR A N 1
ATOM 739 C CA . THR A 1 91 ? 2.623 3.123 -11.699 1.00 92.12 91 THR A CA 1
ATOM 740 C C . THR A 1 91 ? 3.975 3.022 -12.389 1.00 92.12 91 THR A C 1
ATOM 742 O O . THR A 1 91 ? 4.818 3.896 -12.245 1.00 92.12 91 THR A O 1
ATOM 745 N N . LEU A 1 92 ? 4.171 1.973 -13.177 1.00 92.75 92 LEU A N 1
ATOM 746 C CA . LEU A 1 92 ? 5.297 1.781 -14.077 1.00 92.75 92 LEU A CA 1
ATOM 747 C C . LEU A 1 92 ? 4.827 1.979 -15.519 1.00 92.75 92 LEU A C 1
ATOM 749 O O . LEU A 1 92 ? 4.002 1.219 -16.030 1.00 92.75 92 LEU A O 1
ATOM 753 N N . VAL A 1 93 ? 5.377 2.976 -16.200 1.00 92.50 93 VAL A N 1
ATOM 754 C CA . VAL A 1 93 ? 5.152 3.217 -17.624 1.00 92.50 93 VAL A CA 1
ATOM 755 C C . VAL A 1 93 ? 6.419 2.856 -18.387 1.00 92.50 93 VAL A C 1
ATOM 757 O O . VAL A 1 93 ? 7.449 3.500 -18.233 1.00 92.50 93 VAL A O 1
ATOM 760 N N . ARG A 1 94 ? 6.341 1.841 -19.247 1.00 90.62 94 ARG A N 1
ATOM 761 C CA . ARG A 1 94 ? 7.407 1.476 -20.182 1.00 90.62 94 ARG A CA 1
ATOM 762 C C . ARG A 1 94 ? 7.107 2.064 -21.557 1.00 90.62 94 ARG A C 1
ATOM 764 O O . ARG A 1 94 ? 6.127 1.696 -22.210 1.00 90.62 94 ARG A O 1
ATOM 771 N N . HIS A 1 95 ? 7.982 2.942 -22.015 1.00 89.38 95 HIS A N 1
ATOM 772 C CA . HIS A 1 95 ? 8.037 3.470 -23.369 1.00 89.38 95 HIS A CA 1
ATOM 773 C C . HIS A 1 95 ? 9.012 2.618 -24.182 1.00 89.38 95 HIS A C 1
ATOM 775 O O . HIS A 1 95 ? 10.213 2.689 -23.981 1.00 89.38 95 HIS A O 1
ATOM 781 N N . GLY A 1 96 ? 8.501 1.767 -25.065 1.00 83.81 96 GLY A N 1
ATOM 782 C CA . GLY A 1 96 ? 9.286 0.915 -25.954 1.00 83.81 96 GLY A CA 1
ATOM 783 C C . GLY A 1 96 ? 9.499 1.507 -27.354 1.00 83.81 96 GLY A C 1
ATOM 784 O O . GLY A 1 96 ? 8.901 2.528 -27.722 1.00 83.81 96 GLY A O 1
ATOM 785 N N . PRO A 1 97 ? 10.296 0.825 -28.197 1.00 77.81 97 PRO A N 1
ATOM 786 C CA . PRO A 1 97 ? 10.623 1.296 -29.535 1.00 77.81 97 PRO A CA 1
ATOM 787 C C . PRO A 1 97 ? 9.364 1.474 -30.392 1.00 77.81 97 PRO A C 1
ATOM 789 O O . PRO A 1 97 ? 8.422 0.677 -30.337 1.00 77.81 97 PRO A O 1
ATOM 792 N N . LYS A 1 98 ? 9.372 2.518 -31.231 1.00 74.44 98 LYS A N 1
ATOM 793 C CA . LYS A 1 98 ? 8.260 2.905 -32.127 1.00 74.44 98 LYS A CA 1
ATOM 794 C C . LYS A 1 98 ? 6.975 3.335 -31.398 1.00 74.44 98 LYS A C 1
ATOM 796 O O . LYS A 1 98 ? 5.890 3.188 -31.950 1.00 74.44 98 LYS A O 1
ATOM 801 N N . GLY A 1 99 ? 7.090 3.866 -30.179 1.00 74.81 99 GLY A N 1
ATOM 802 C CA . GLY A 1 99 ? 5.953 4.420 -29.436 1.00 74.81 99 GLY A CA 1
ATOM 803 C C . GLY A 1 99 ? 5.067 3.370 -28.765 1.00 74.81 99 GLY A C 1
ATOM 804 O O . GLY A 1 99 ? 3.972 3.696 -28.315 1.00 74.81 99 GLY A O 1
ATOM 805 N N . LYS A 1 100 ? 5.521 2.111 -28.674 1.00 83.38 100 LYS A N 1
ATOM 806 C CA . LYS A 1 100 ? 4.827 1.096 -27.876 1.00 83.38 100 LYS A CA 1
ATOM 807 C C . LYS A 1 100 ? 4.828 1.540 -26.418 1.00 83.38 100 LYS A C 1
ATOM 809 O O . LYS A 1 100 ? 5.893 1.732 -25.850 1.00 83.38 100 LYS A O 1
ATOM 814 N N . ARG A 1 101 ? 3.657 1.683 -25.806 1.00 87.62 101 ARG A N 1
ATOM 815 C CA . ARG A 1 101 ? 3.532 2.054 -24.395 1.00 87.62 101 ARG A CA 1
ATOM 816 C C . ARG A 1 101 ? 2.896 0.905 -23.631 1.00 87.62 101 ARG A C 1
ATOM 818 O O . ARG A 1 101 ? 1.849 0.410 -24.035 1.00 87.62 101 ARG A O 1
ATOM 825 N N . GLN A 1 102 ? 3.534 0.480 -22.552 1.00 89.12 102 GLN A N 1
ATOM 826 C CA . GLN A 1 102 ? 2.994 -0.501 -21.618 1.00 89.12 102 GLN A CA 1
ATOM 827 C C . GLN A 1 102 ? 2.885 0.155 -20.250 1.00 89.12 102 GLN A C 1
ATOM 829 O O . GLN A 1 102 ? 3.800 0.854 -19.823 1.00 89.12 102 GLN A O 1
ATOM 834 N N . THR A 1 103 ? 1.760 -0.046 -19.580 1.00 91.69 103 THR A N 1
ATOM 835 C CA . THR A 1 103 ? 1.505 0.509 -18.253 1.00 91.69 103 THR A CA 1
ATOM 836 C C . THR A 1 103 ? 1.201 -0.625 -17.296 1.00 91.69 103 THR A C 1
ATOM 838 O O . THR A 1 103 ? 0.384 -1.498 -17.593 1.00 91.69 103 THR A O 1
ATOM 841 N N . TRP A 1 104 ? 1.858 -0.605 -16.149 1.00 92.00 104 TRP A N 1
ATOM 842 C CA . TRP A 1 104 ? 1.584 -1.487 -15.034 1.00 92.00 104 TRP A CA 1
ATOM 843 C C . TRP A 1 104 ? 1.317 -0.629 -13.809 1.00 92.00 104 TRP A C 1
ATOM 845 O O . TRP A 1 104 ? 2.044 0.321 -13.556 1.00 92.00 104 TRP A O 1
ATOM 855 N N . ASP A 1 105 ? 0.277 -0.945 -13.061 1.00 91.75 105 ASP A N 1
ATOM 856 C CA . ASP A 1 105 ? -0.091 -0.232 -11.853 1.00 91.75 105 ASP A CA 1
ATOM 857 C C . ASP A 1 105 ? -0.544 -1.214 -10.779 1.00 91.75 105 ASP A C 1
ATOM 859 O O . ASP A 1 105 ? -1.016 -2.310 -11.097 1.00 91.75 105 ASP A O 1
ATOM 863 N N . ALA A 1 106 ? -0.335 -0.833 -9.522 1.00 89.31 106 ALA A N 1
ATOM 864 C CA . ALA A 1 106 ? -0.719 -1.617 -8.357 1.00 89.31 106 ALA A CA 1
ATOM 865 C C . ALA A 1 106 ? -0.769 -0.755 -7.088 1.00 89.31 106 ALA A C 1
ATOM 867 O O . ALA A 1 106 ? -0.303 0.389 -7.081 1.00 89.31 106 ALA A O 1
ATOM 868 N N . ASN A 1 107 ? -1.274 -1.321 -5.992 1.00 87.31 107 ASN A N 1
ATOM 869 C CA . ASN A 1 107 ? -1.149 -0.714 -4.671 1.00 87.31 107 ASN A CA 1
ATOM 870 C C . ASN A 1 107 ? 0.260 -0.960 -4.060 1.00 87.31 107 ASN A C 1
ATOM 872 O O . ASN A 1 107 ? 0.678 -2.121 -3.947 1.00 87.31 107 ASN A O 1
ATOM 876 N N . PRO A 1 108 ? 0.988 0.091 -3.616 1.00 85.88 108 PRO A N 1
ATOM 877 C CA . PRO A 1 108 ? 2.304 -0.033 -2.984 1.00 85.88 108 PRO A CA 1
ATOM 878 C C . PRO A 1 108 ? 2.319 -0.922 -1.735 1.00 85.88 108 PRO A C 1
ATOM 880 O O . PRO A 1 108 ? 3.338 -1.541 -1.441 1.00 85.88 108 PRO A O 1
ATOM 883 N N . TYR A 1 109 ? 1.202 -1.019 -1.010 1.00 79.81 109 TYR A N 1
ATOM 884 C CA . TYR A 1 109 ? 1.085 -1.807 0.220 1.00 79.81 109 TYR A CA 1
ATOM 885 C C . TYR A 1 109 ? 1.342 -3.305 -0.007 1.00 79.81 109 TYR A C 1
ATOM 887 O O . TYR A 1 109 ? 1.938 -3.978 0.831 1.00 79.81 109 TYR A O 1
ATOM 895 N N . TRP A 1 110 ? 0.942 -3.829 -1.168 1.00 82.38 110 TRP A N 1
ATOM 896 C CA . TRP A 1 110 ? 1.124 -5.240 -1.530 1.00 82.38 110 TRP A CA 1
ATOM 897 C C . TRP A 1 110 ? 2.351 -5.479 -2.417 1.00 82.38 110 TRP A C 1
ATOM 899 O O . TRP A 1 110 ? 2.530 -6.581 -2.946 1.00 82.38 110 TRP A O 1
ATOM 909 N N . LEU A 1 111 ? 3.192 -4.460 -2.603 1.00 85.69 111 LEU A N 1
ATOM 910 C CA . LEU A 1 111 ? 4.339 -4.512 -3.494 1.00 85.69 111 LEU A CA 1
ATOM 911 C C . LEU A 1 111 ? 5.467 -5.363 -2.907 1.00 85.69 111 LEU A C 1
ATOM 913 O O . LEU A 1 111 ? 6.002 -5.087 -1.835 1.00 85.69 111 LEU A O 1
ATOM 917 N N . ARG A 1 112 ? 5.903 -6.368 -3.664 1.00 84.62 112 ARG A N 1
ATOM 918 C CA . ARG A 1 112 ? 7.123 -7.133 -3.398 1.00 84.62 112 ARG A CA 1
ATOM 919 C C . ARG A 1 112 ? 8.159 -6.836 -4.468 1.00 84.62 112 ARG A C 1
ATOM 921 O O . ARG A 1 112 ? 7.951 -7.137 -5.641 1.00 84.62 112 ARG A O 1
ATOM 928 N N . VAL A 1 113 ? 9.295 -6.292 -4.038 1.00 84.94 113 VAL A N 1
ATOM 929 C CA . VAL A 1 113 ? 10.478 -6.099 -4.883 1.00 84.94 113 VAL A CA 1
ATOM 930 C C . VAL A 1 113 ? 11.390 -7.308 -4.721 1.00 84.94 113 VAL A C 1
ATOM 932 O O . VAL A 1 113 ? 11.973 -7.510 -3.654 1.00 84.94 113 VAL A O 1
ATOM 935 N N . THR A 1 114 ? 11.531 -8.115 -5.768 1.00 82.94 114 THR A N 1
ATOM 936 C CA . THR A 1 114 ? 12.328 -9.350 -5.723 1.00 82.94 114 THR A CA 1
ATOM 937 C C . THR A 1 114 ? 13.514 -9.249 -6.670 1.00 82.94 114 THR A C 1
ATOM 939 O O . THR A 1 114 ? 13.419 -8.690 -7.758 1.00 82.94 114 THR A O 1
ATOM 942 N N . LEU A 1 115 ? 14.664 -9.758 -6.223 1.00 80.44 115 LEU A N 1
ATOM 943 C CA . LEU A 1 115 ? 15.872 -9.870 -7.035 1.00 80.44 115 LEU A CA 1
ATOM 944 C C . LEU A 1 115 ? 16.166 -11.350 -7.199 1.00 80.44 115 LEU A C 1
ATOM 946 O O . LEU A 1 115 ? 16.463 -12.034 -6.219 1.00 80.44 115 LEU A O 1
ATOM 950 N N . HIS A 1 116 ? 16.063 -11.830 -8.422 1.00 76.88 116 HIS A N 1
ATOM 951 C CA . HIS A 1 116 ? 16.266 -13.232 -8.729 1.00 76.88 116 HIS A CA 1
ATOM 952 C C . HIS A 1 116 ? 17.731 -13.452 -9.100 1.00 76.88 116 HIS A C 1
ATOM 954 O O . HIS A 1 116 ? 18.182 -13.031 -10.164 1.00 76.88 116 HIS A O 1
ATOM 960 N N . ALA A 1 117 ? 18.486 -14.090 -8.201 1.00 69.38 117 ALA A N 1
ATOM 961 C CA . ALA A 1 117 ? 19.911 -14.358 -8.398 1.00 69.38 117 ALA A CA 1
ATOM 962 C C . ALA A 1 117 ? 20.167 -15.270 -9.614 1.00 69.38 117 ALA A C 1
ATOM 964 O O . ALA A 1 117 ? 21.108 -15.042 -10.372 1.00 69.38 117 ALA A O 1
ATOM 965 N N . THR A 1 118 ? 19.296 -16.258 -9.830 1.00 62.69 118 THR A N 1
ATOM 966 C CA . THR A 1 118 ? 19.350 -17.244 -10.919 1.00 62.69 118 THR A CA 1
ATOM 967 C C . THR A 1 118 ? 17.935 -17.563 -11.425 1.00 62.69 118 THR A C 1
ATOM 969 O O . THR A 1 118 ? 16.959 -17.358 -10.704 1.00 62.69 118 THR A O 1
ATOM 972 N N . GLY A 1 119 ? 17.807 -18.046 -12.670 1.00 59.44 119 GLY A N 1
ATOM 973 C CA . GLY A 1 119 ? 16.530 -18.525 -13.237 1.00 59.44 119 GLY A CA 1
ATOM 974 C C . GLY A 1 119 ? 15.844 -17.620 -14.272 1.00 59.44 119 GLY A C 1
ATOM 975 O O . GLY A 1 119 ? 14.787 -17.987 -14.773 1.00 59.44 119 GLY A O 1
ATOM 976 N N . GLY A 1 120 ? 16.438 -16.478 -14.627 1.00 59.38 120 GLY A N 1
ATOM 977 C CA . GLY A 1 120 ? 15.971 -15.599 -15.710 1.00 59.38 120 GLY A CA 1
ATOM 978 C C . GLY A 1 120 ? 16.992 -15.471 -16.844 1.00 59.38 120 GLY A C 1
ATOM 979 O O . GLY A 1 120 ? 18.074 -16.052 -16.752 1.00 59.38 120 GLY A O 1
ATOM 980 N N . PRO A 1 121 ? 16.695 -14.691 -17.903 1.00 62.03 121 PRO A N 1
ATOM 981 C CA . PRO A 1 121 ? 17.594 -14.524 -19.051 1.00 62.03 121 PRO A CA 1
ATOM 982 C C . PRO A 1 121 ? 18.949 -13.892 -18.684 1.00 62.03 121 PRO A C 1
ATOM 984 O O . PRO A 1 121 ? 19.903 -14.008 -19.447 1.00 62.03 121 PRO A O 1
ATOM 987 N N . VAL A 1 122 ? 19.037 -13.235 -17.522 1.00 63.34 122 VAL A N 1
ATOM 988 C CA . VAL A 1 122 ? 20.227 -12.552 -16.998 1.00 63.34 122 VAL A CA 1
ATOM 989 C C . VAL A 1 122 ? 20.261 -12.636 -15.460 1.00 63.34 122 VAL A C 1
ATOM 991 O O . VAL A 1 122 ? 19.199 -12.534 -14.841 1.00 63.34 122 VAL A O 1
ATOM 994 N N . PRO A 1 123 ? 21.439 -12.784 -14.818 1.00 66.62 123 PRO A N 1
ATOM 995 C CA . PRO A 1 123 ? 21.567 -12.832 -13.357 1.00 66.62 123 PRO A CA 1
ATOM 996 C C . PRO A 1 123 ? 21.032 -11.571 -12.665 1.00 66.62 123 PRO A C 1
ATOM 998 O O . PRO A 1 123 ? 21.111 -10.466 -13.207 1.00 66.62 123 PRO A O 1
ATOM 1001 N N . ASN A 1 124 ? 20.520 -11.714 -11.441 1.00 72.12 124 ASN A N 1
ATOM 1002 C CA . ASN A 1 124 ? 20.044 -10.604 -10.604 1.00 72.12 124 ASN A CA 1
ATOM 1003 C C . ASN A 1 124 ? 18.944 -9.737 -11.244 1.00 72.12 124 ASN A C 1
ATOM 1005 O O . ASN A 1 124 ? 18.934 -8.529 -11.030 1.00 72.12 124 ASN A O 1
ATOM 1009 N N . TYR A 1 125 ? 18.034 -10.298 -12.044 1.00 74.88 125 TYR A N 1
ATOM 1010 C CA . TYR A 1 125 ? 16.940 -9.504 -12.621 1.00 74.88 125 TYR A CA 1
ATOM 1011 C C . TYR A 1 125 ? 15.931 -9.076 -11.540 1.00 74.88 125 TYR A C 1
ATOM 1013 O O . TYR A 1 125 ? 15.697 -9.791 -10.560 1.00 74.88 125 TYR A O 1
ATOM 1021 N N . LEU A 1 126 ? 15.390 -7.866 -11.695 1.00 83.25 126 LEU A N 1
ATOM 1022 C CA . LEU A 1 126 ? 14.567 -7.178 -10.702 1.00 83.25 126 LEU A CA 1
ATOM 1023 C C . LEU A 1 126 ? 13.098 -7.225 -11.127 1.00 83.25 126 LEU A C 1
ATOM 1025 O O . LEU A 1 126 ? 12.755 -6.789 -12.225 1.00 83.25 126 LEU A O 1
ATOM 1029 N N . THR A 1 127 ? 12.225 -7.726 -10.257 1.00 86.62 127 THR A N 1
ATOM 1030 C CA . THR A 1 127 ? 10.782 -7.778 -10.517 1.00 86.62 127 THR A CA 1
ATOM 1031 C C . THR A 1 127 ? 9.987 -7.044 -9.448 1.00 86.62 127 THR A C 1
ATOM 1033 O O . THR A 1 127 ? 10.327 -7.040 -8.259 1.00 86.62 127 THR A O 1
ATOM 1036 N N . LEU A 1 128 ? 8.916 -6.396 -9.900 1.00 87.88 128 LEU A N 1
ATOM 1037 C CA . LEU A 1 128 ? 7.870 -5.814 -9.075 1.00 87.88 128 LEU A CA 1
ATOM 1038 C C . LEU A 1 128 ? 6.655 -6.733 -9.149 1.00 87.88 128 LEU A C 1
ATOM 1040 O O . LEU A 1 128 ? 6.094 -6.947 -10.225 1.00 87.88 128 LEU A O 1
ATOM 1044 N N . LYS A 1 129 ? 6.248 -7.279 -8.005 1.00 88.06 129 LYS A N 1
ATOM 1045 C CA . LYS A 1 129 ? 5.079 -8.149 -7.898 1.00 88.06 129 LYS A CA 1
ATOM 1046 C C . LYS A 1 129 ? 4.049 -7.540 -6.966 1.00 88.06 129 LYS A C 1
ATOM 1048 O O . LYS A 1 129 ? 4.362 -7.258 -5.815 1.00 88.06 129 LYS A O 1
ATOM 1053 N N . ALA A 1 130 ? 2.825 -7.385 -7.446 1.00 86.19 130 ALA A N 1
ATOM 1054 C CA . ALA A 1 130 ? 1.697 -6.913 -6.653 1.00 86.19 130 ALA A CA 1
ATOM 1055 C C . ALA A 1 130 ? 0.394 -7.466 -7.237 1.00 86.19 130 ALA A C 1
ATOM 1057 O O . ALA A 1 130 ? 0.292 -7.653 -8.448 1.00 86.19 130 ALA A O 1
ATOM 1058 N N . GLU A 1 131 ? -0.584 -7.772 -6.380 1.00 82.25 131 GLU A N 1
ATOM 1059 C CA . GLU A 1 131 ? -1.929 -8.216 -6.802 1.00 82.25 131 GLU A CA 1
ATOM 1060 C C . GLU A 1 131 ? -1.909 -9.396 -7.802 1.00 82.25 131 GLU A C 1
ATOM 1062 O O . GLU A 1 131 ? -2.699 -9.482 -8.737 1.00 82.25 131 GLU A O 1
ATOM 1067 N N . GLY A 1 132 ? -0.943 -10.309 -7.643 1.00 80.81 132 GLY A N 1
ATOM 1068 C CA . GLY A 1 132 ? -0.764 -11.467 -8.528 1.00 80.81 132 GLY A CA 1
ATOM 1069 C C . GLY A 1 132 ? -0.136 -11.159 -9.896 1.00 80.81 132 GLY A C 1
ATOM 1070 O O . GLY A 1 132 ? 0.189 -12.093 -10.626 1.00 80.81 132 GLY A O 1
ATOM 1071 N N . ARG A 1 133 ? 0.104 -9.886 -10.228 1.00 86.31 133 ARG A N 1
ATOM 1072 C CA . ARG A 1 133 ? 0.804 -9.443 -11.440 1.00 86.31 133 ARG A CA 1
ATOM 1073 C C . ARG A 1 133 ? 2.274 -9.187 -11.144 1.00 86.31 133 ARG A C 1
ATOM 1075 O O . ARG A 1 133 ? 2.616 -8.543 -10.156 1.00 86.31 133 ARG A O 1
ATOM 1082 N N . GLU A 1 134 ? 3.141 -9.645 -12.033 1.00 86.81 134 GLU A N 1
ATOM 1083 C CA . GLU A 1 134 ? 4.586 -9.457 -11.929 1.00 86.81 134 GLU A CA 1
ATOM 1084 C C . GLU A 1 134 ? 5.105 -8.750 -13.180 1.00 86.81 134 GLU A C 1
ATOM 1086 O O . GLU A 1 134 ? 4.728 -9.101 -14.299 1.00 86.81 134 GLU A O 1
ATOM 1091 N N . VAL A 1 135 ? 5.931 -7.723 -12.990 1.00 88.50 135 VAL A N 1
ATOM 1092 C CA . VAL A 1 135 ? 6.574 -6.978 -14.072 1.00 88.50 135 VAL A CA 1
ATOM 1093 C C . VAL A 1 135 ? 8.069 -6.864 -13.807 1.00 88.50 135 VAL A C 1
ATOM 1095 O O . VAL A 1 135 ? 8.505 -6.598 -12.689 1.00 88.50 135 VAL A O 1
ATOM 1098 N N . GLU A 1 136 ? 8.867 -7.089 -14.844 1.00 87.12 136 GLU A N 1
ATOM 1099 C CA . GLU A 1 136 ? 10.313 -6.882 -14.794 1.00 87.12 136 GLU A CA 1
ATOM 1100 C C . GLU A 1 136 ? 10.635 -5.388 -14.908 1.00 87.12 136 GLU A C 1
ATOM 1102 O O . GLU A 1 136 ? 10.146 -4.720 -15.824 1.00 87.12 136 GLU A O 1
ATOM 1107 N N . LEU A 1 137 ? 11.480 -4.885 -14.007 1.00 85.38 137 LEU A N 1
ATOM 1108 C CA . LEU A 1 137 ? 11.984 -3.514 -14.006 1.00 85.38 137 LEU A CA 1
ATOM 1109 C C . LEU A 1 137 ? 13.462 -3.503 -14.400 1.00 85.38 137 LEU A C 1
ATOM 1111 O O . LEU A 1 137 ? 14.261 -4.275 -13.869 1.00 85.38 137 LEU A O 1
ATOM 1115 N N . GLY A 1 138 ? 13.846 -2.594 -15.290 1.00 79.88 138 GLY A N 1
ATOM 1116 C CA . GLY A 1 138 ? 15.242 -2.373 -15.636 1.00 79.88 138 GLY A CA 1
ATOM 1117 C C . GLY A 1 138 ? 15.887 -3.584 -16.304 1.00 79.88 138 GLY A C 1
ATOM 1118 O O . GLY A 1 138 ? 17.055 -3.869 -16.050 1.00 79.88 138 GLY A O 1
ATOM 1119 N N . ALA A 1 139 ? 15.162 -4.287 -17.183 1.00 80.06 139 ALA A N 1
ATOM 1120 C CA . ALA A 1 139 ? 15.689 -5.422 -17.958 1.00 80.06 139 ALA A CA 1
ATOM 1121 C C . ALA A 1 139 ? 16.996 -5.075 -18.709 1.00 80.06 139 ALA A C 1
ATOM 1123 O O . ALA A 1 139 ? 17.845 -5.928 -18.967 1.00 80.06 139 ALA A O 1
ATOM 1124 N N . PHE A 1 140 ? 17.164 -3.791 -19.037 1.00 77.19 140 PHE A N 1
ATOM 1125 C CA . PHE A 1 140 ? 18.328 -3.213 -19.705 1.00 77.19 140 PHE A CA 1
ATOM 1126 C C . PHE A 1 140 ? 19.496 -2.841 -18.779 1.00 77.19 140 PHE A C 1
ATOM 1128 O O . PHE A 1 140 ? 20.565 -2.503 -19.287 1.00 77.19 140 PHE A O 1
ATOM 1135 N N . LEU A 1 141 ? 19.317 -2.872 -17.457 1.00 79.12 141 LEU A N 1
ATOM 1136 C CA . LEU A 1 141 ? 20.381 -2.584 -16.496 1.00 79.12 141 LEU A CA 1
ATOM 1137 C C . LEU A 1 141 ? 21.397 -3.727 -16.482 1.00 79.12 141 LEU A C 1
ATOM 1139 O O . LEU A 1 141 ? 21.015 -4.903 -16.516 1.00 79.12 141 LEU A O 1
ATOM 1143 N N . SER A 1 142 ? 22.681 -3.389 -16.388 1.00 75.12 142 SER A N 1
ATOM 1144 C CA . SER A 1 142 ? 23.750 -4.370 -16.172 1.00 75.12 142 SER A CA 1
ATOM 1145 C C . SER A 1 142 ? 23.709 -4.938 -14.748 1.00 75.12 142 SER A C 1
ATOM 1147 O O . SER A 1 142 ? 23.084 -4.363 -13.858 1.00 75.12 142 SER A O 1
ATOM 1149 N N . GLU A 1 143 ? 24.365 -6.078 -14.505 1.00 74.12 143 GLU A N 1
ATOM 1150 C CA . GLU A 1 143 ? 24.361 -6.718 -13.180 1.00 74.12 143 GLU A CA 1
ATOM 1151 C C . GLU A 1 143 ? 24.860 -5.777 -12.067 1.00 74.12 143 GLU A C 1
ATOM 1153 O O . GLU A 1 143 ? 24.257 -5.718 -10.991 1.00 74.12 143 GLU A O 1
ATOM 1158 N N . GLU A 1 144 ? 25.918 -5.008 -12.341 1.00 72.44 144 GLU A N 1
ATOM 1159 C CA . GLU A 1 144 ? 26.506 -4.064 -11.383 1.00 72.44 144 GLU A CA 1
ATOM 1160 C C . GLU A 1 144 ? 25.552 -2.912 -11.029 1.00 72.44 144 GLU A C 1
ATOM 1162 O O . GLU A 1 144 ? 25.583 -2.399 -9.912 1.00 72.44 144 GLU A O 1
ATOM 1167 N N . GLU A 1 145 ? 24.641 -2.549 -11.936 1.00 76.81 145 GLU A N 1
ATOM 1168 C CA . GLU A 1 145 ? 23.670 -1.465 -11.746 1.00 76.81 145 GLU A CA 1
ATOM 1169 C C . GLU A 1 145 ? 22.403 -1.923 -10.999 1.00 76.81 145 GLU A C 1
ATOM 1171 O O . GLU A 1 145 ? 21.730 -1.110 -10.362 1.00 76.81 145 GLU A O 1
ATOM 1176 N N . ARG A 1 146 ? 22.076 -3.225 -11.017 1.00 75.69 146 ARG A N 1
ATOM 1177 C CA . ARG A 1 146 ? 20.828 -3.763 -10.431 1.00 75.69 146 ARG A CA 1
ATOM 1178 C C . ARG A 1 146 ? 20.825 -3.781 -8.905 1.00 75.69 146 ARG A C 1
ATOM 1180 O O . ARG A 1 146 ? 19.806 -3.468 -8.287 1.00 75.69 146 ARG A O 1
ATOM 1187 N N . ARG A 1 147 ? 21.949 -4.143 -8.277 1.00 73.00 147 ARG A N 1
ATOM 1188 C CA . ARG A 1 147 ? 22.069 -4.208 -6.806 1.00 73.00 147 ARG A CA 1
ATOM 1189 C C . ARG A 1 147 ? 21.872 -2.838 -6.133 1.00 73.00 147 ARG A C 1
ATOM 1191 O O . ARG A 1 147 ? 21.025 -2.764 -5.238 1.00 73.00 147 ARG A O 1
ATOM 1198 N N . PRO A 1 148 ? 22.567 -1.757 -6.547 1.00 77.62 148 PRO A N 1
ATOM 1199 C CA . PRO A 1 148 ? 22.348 -0.434 -5.963 1.00 77.62 148 PRO A CA 1
ATOM 1200 C C . PRO A 1 148 ? 20.951 0.121 -6.278 1.00 77.62 148 PRO A C 1
ATOM 1202 O O . PRO A 1 148 ? 20.313 0.680 -5.384 1.00 77.62 148 PRO A O 1
ATOM 1205 N N . ALA A 1 149 ? 20.424 -0.104 -7.491 1.00 71.19 149 ALA A N 1
ATOM 1206 C CA . ALA A 1 149 ? 19.067 0.312 -7.855 1.00 71.19 149 ALA A CA 1
ATOM 1207 C C . ALA A 1 149 ? 18.000 -0.330 -6.948 1.00 71.19 149 ALA A C 1
ATOM 1209 O O . ALA A 1 149 ? 17.115 0.364 -6.444 1.00 71.19 149 ALA A O 1
ATOM 1210 N N . LYS A 1 150 ? 18.125 -1.635 -6.658 1.00 75.50 150 LYS A N 1
ATOM 1211 C CA . LYS A 1 150 ? 17.244 -2.340 -5.714 1.00 75.50 150 LYS A CA 1
ATOM 1212 C C . LYS A 1 150 ? 17.301 -1.723 -4.319 1.00 75.50 150 LYS A C 1
ATOM 1214 O O . LYS A 1 150 ? 16.250 -1.462 -3.740 1.00 75.50 150 LYS A O 1
ATOM 1219 N N . GLY A 1 151 ? 18.503 -1.514 -3.776 1.00 72.94 151 GLY A N 1
ATOM 1220 C CA . GLY A 1 151 ? 18.677 -0.980 -2.422 1.00 72.94 151 GLY A CA 1
ATOM 1221 C C . GLY A 1 151 ? 18.035 0.396 -2.264 1.00 72.94 151 GLY A C 1
ATOM 1222 O O . GLY A 1 151 ? 17.264 0.621 -1.330 1.00 72.94 151 GLY A O 1
ATOM 1223 N N . MET A 1 152 ? 18.273 1.286 -3.229 1.00 76.62 152 MET A N 1
ATOM 1224 C CA . MET A 1 152 ? 17.712 2.634 -3.198 1.00 76.62 152 MET A CA 1
ATOM 1225 C C . MET A 1 152 ? 16.191 2.628 -3.371 1.00 76.62 152 MET A C 1
ATOM 1227 O O . MET A 1 152 ? 15.491 3.358 -2.673 1.00 76.62 152 MET A O 1
ATOM 1231 N N . MET A 1 153 ? 15.661 1.761 -4.237 1.00 77.19 153 MET A N 1
ATOM 1232 C CA . MET A 1 153 ? 14.218 1.636 -4.421 1.00 77.19 153 MET A CA 1
ATOM 1233 C C . MET A 1 153 ? 13.520 1.022 -3.203 1.00 77.19 153 MET A C 1
ATOM 1235 O O . MET A 1 153 ? 12.483 1.530 -2.789 1.00 77.19 153 MET A O 1
ATOM 1239 N N . MET A 1 154 ? 14.102 -0.003 -2.571 1.00 75.25 154 MET A N 1
ATOM 1240 C CA . MET A 1 154 ? 13.578 -0.561 -1.318 1.00 75.25 154 MET A CA 1
ATOM 1241 C C . MET A 1 154 ? 13.545 0.484 -0.201 1.00 75.25 154 MET A C 1
ATOM 1243 O O . MET A 1 154 ? 12.543 0.582 0.503 1.00 75.25 154 MET A O 1
ATOM 1247 N N . PHE A 1 155 ? 14.597 1.296 -0.072 1.00 75.62 155 PHE A N 1
ATOM 1248 C CA . PHE A 1 155 ? 14.647 2.373 0.916 1.00 75.62 155 PHE A CA 1
ATOM 1249 C C . PHE A 1 155 ? 13.543 3.418 0.686 1.00 75.62 155 PHE A C 1
ATOM 1251 O O . PHE A 1 155 ? 12.855 3.819 1.622 1.00 75.62 155 PHE A O 1
ATOM 1258 N N . ARG A 1 156 ? 13.329 3.828 -0.569 1.00 78.62 156 ARG A N 1
ATOM 1259 C CA . ARG A 1 156 ? 12.296 4.806 -0.942 1.00 78.62 156 ARG A CA 1
ATOM 1260 C C . ARG A 1 156 ? 10.874 4.268 -0.775 1.00 78.62 156 ARG A C 1
ATOM 1262 O O . ARG A 1 156 ? 10.033 4.979 -0.232 1.00 78.62 156 ARG A O 1
ATOM 1269 N N . ILE A 1 157 ? 10.627 3.010 -1.151 1.00 76.06 157 ILE A N 1
ATOM 1270 C CA . ILE A 1 157 ? 9.340 2.334 -0.917 1.00 76.06 157 ILE A CA 1
ATOM 1271 C C . ILE A 1 157 ? 9.054 2.245 0.582 1.00 76.06 157 ILE A C 1
ATOM 1273 O O . ILE A 1 157 ? 7.965 2.623 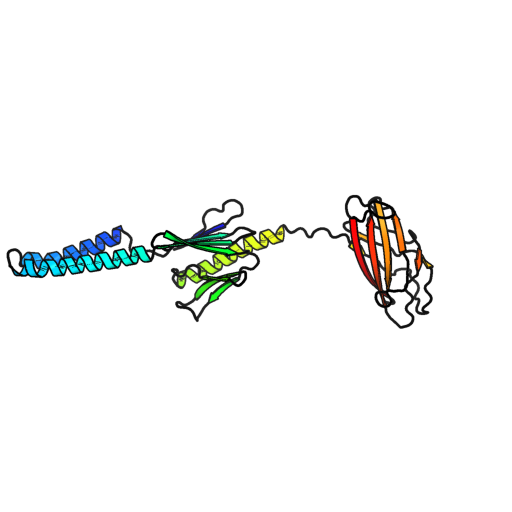1.003 1.00 76.06 157 ILE A O 1
ATOM 1277 N N . ALA A 1 158 ? 10.032 1.816 1.388 1.00 70.12 158 ALA A N 1
ATOM 1278 C CA . ALA A 1 158 ? 9.883 1.742 2.840 1.00 70.12 158 ALA A CA 1
ATOM 1279 C C . ALA A 1 158 ? 9.570 3.111 3.463 1.00 70.12 158 ALA A C 1
ATOM 1281 O O . ALA A 1 158 ? 8.778 3.193 4.393 1.00 70.12 158 ALA A O 1
ATOM 1282 N N . PHE A 1 159 ? 10.145 4.193 2.932 1.00 69.06 159 PHE A N 1
ATOM 1283 C CA . PHE A 1 159 ? 9.872 5.546 3.413 1.00 69.06 159 PHE A CA 1
ATOM 1284 C C . PHE A 1 159 ? 8.442 6.013 3.084 1.00 69.06 159 PHE A C 1
ATOM 1286 O O . PHE A 1 159 ? 7.780 6.598 3.938 1.00 69.06 159 PHE A O 1
ATOM 1293 N N . VAL A 1 160 ? 7.937 5.722 1.878 1.00 68.31 160 VAL A N 1
ATOM 1294 C CA . VAL A 1 160 ? 6.564 6.080 1.463 1.00 68.31 160 VAL A CA 1
ATOM 1295 C C . VAL A 1 160 ? 5.517 5.261 2.224 1.00 68.31 160 VAL A C 1
ATOM 1297 O O . VAL A 1 160 ? 4.511 5.815 2.665 1.00 68.31 160 VAL A O 1
ATOM 1300 N N . THR A 1 161 ? 5.757 3.966 2.449 1.00 64.06 161 THR A N 1
ATOM 1301 C CA . THR A 1 161 ? 4.826 3.114 3.205 1.00 64.06 161 THR A CA 1
ATOM 1302 C C . THR A 1 161 ? 4.871 3.387 4.708 1.00 64.06 161 THR A C 1
ATOM 1304 O O . THR A 1 161 ? 3.819 3.440 5.341 1.00 64.06 161 THR A O 1
ATOM 1307 N N . ALA A 1 162 ? 6.048 3.635 5.293 1.00 59.88 162 ALA A N 1
ATOM 1308 C CA . ALA A 1 162 ? 6.162 3.995 6.707 1.00 59.88 162 ALA A CA 1
ATOM 1309 C C . ALA A 1 162 ? 5.522 5.356 7.011 1.00 59.88 162 ALA A C 1
ATOM 1311 O O . ALA A 1 162 ? 4.860 5.491 8.037 1.00 59.88 162 ALA A O 1
ATOM 1312 N N . ALA A 1 163 ? 5.647 6.340 6.112 1.00 56.91 163 ALA A N 1
ATOM 1313 C CA . ALA A 1 163 ? 4.945 7.614 6.249 1.00 56.91 163 ALA A CA 1
ATOM 1314 C C . ALA A 1 163 ? 3.417 7.425 6.228 1.00 56.91 163 ALA A C 1
ATOM 1316 O O . ALA A 1 163 ? 2.726 8.026 7.042 1.00 56.91 163 ALA A O 1
ATOM 1317 N N . ALA A 1 164 ? 2.885 6.537 5.380 1.00 51.78 164 ALA A N 1
ATOM 1318 C CA . ALA A 1 164 ? 1.455 6.219 5.368 1.00 51.78 164 ALA A CA 1
ATOM 1319 C C . ALA A 1 164 ? 0.973 5.526 6.663 1.00 51.78 164 ALA A C 1
ATOM 1321 O O . ALA A 1 164 ? -0.140 5.792 7.111 1.00 51.78 164 ALA A O 1
ATOM 1322 N N . LEU A 1 165 ? 1.803 4.687 7.300 1.00 48.94 165 LEU A N 1
ATOM 1323 C CA . LEU A 1 165 ? 1.486 4.085 8.606 1.00 48.94 165 LEU A CA 1
ATOM 1324 C C . LEU A 1 165 ? 1.635 5.064 9.782 1.00 48.94 165 LEU A C 1
ATOM 1326 O O . LEU A 1 165 ? 0.876 4.970 10.741 1.00 48.94 165 LEU A O 1
ATOM 1330 N N . ALA A 1 166 ? 2.579 6.006 9.725 1.00 47.47 166 ALA A N 1
ATOM 1331 C CA . ALA A 1 166 ? 2.840 6.948 10.817 1.00 47.47 166 ALA A CA 1
ATOM 1332 C C . ALA A 1 166 ? 1.733 8.006 11.002 1.00 47.47 166 ALA A C 1
ATOM 1334 O O . ALA A 1 166 ? 1.652 8.620 12.064 1.00 47.47 166 ALA A O 1
ATOM 1335 N N . PHE A 1 167 ? 0.866 8.196 10.001 1.00 48.66 167 PHE A N 1
ATOM 1336 C CA . PHE A 1 167 ? -0.319 9.060 10.087 1.00 48.66 167 PHE A CA 1
ATOM 1337 C C . PHE A 1 167 ? -1.635 8.292 10.260 1.00 48.66 167 PHE A C 1
ATOM 1339 O O . PHE A 1 167 ? -2.694 8.915 10.331 1.00 48.66 167 PHE A O 1
ATOM 1346 N N . ALA A 1 168 ? -1.597 6.960 10.366 1.00 47.53 168 ALA A N 1
ATOM 1347 C CA . ALA A 1 168 ? -2.756 6.198 10.802 1.00 47.53 168 ALA A CA 1
ATOM 1348 C C . ALA A 1 168 ? -2.884 6.358 12.322 1.00 47.53 168 ALA A C 1
ATOM 1350 O O . ALA A 1 168 ? -2.396 5.532 13.093 1.00 47.53 168 ALA A O 1
ATOM 1351 N N . THR A 1 169 ? -3.518 7.443 12.770 1.00 52.31 169 THR A N 1
ATOM 1352 C CA . THR A 1 169 ? -4.042 7.473 14.134 1.00 52.31 169 THR A CA 1
ATOM 1353 C C . THR A 1 169 ? -4.974 6.268 14.271 1.00 52.31 169 THR A C 1
ATOM 1355 O O . THR A 1 169 ? -5.861 6.100 13.424 1.00 52.31 169 THR A O 1
ATOM 1358 N N . PRO A 1 170 ? -4.789 5.379 15.268 1.00 53.06 170 PRO A N 1
ATOM 1359 C CA . PRO A 1 170 ? -5.827 4.404 15.551 1.00 53.06 170 PRO A CA 1
ATOM 1360 C C . PRO A 1 170 ? -7.104 5.210 15.773 1.00 53.06 170 PRO A C 1
ATOM 1362 O O . PRO A 1 170 ? -7.099 6.194 16.516 1.00 53.06 170 PRO A O 1
ATOM 1365 N N . ALA A 1 171 ? -8.170 4.867 15.052 1.00 57.41 171 ALA A N 1
ATOM 1366 C CA . ALA A 1 171 ? -9.472 5.425 15.354 1.00 57.41 171 ALA A CA 1
ATOM 1367 C C . ALA A 1 171 ? -9.744 5.074 16.819 1.00 57.41 171 ALA A C 1
ATOM 1369 O O . ALA A 1 171 ? -9.870 3.894 17.135 1.00 57.41 171 ALA A O 1
ATOM 1370 N N . LEU A 1 172 ? -9.724 6.094 17.681 1.00 67.19 172 LEU A N 1
ATOM 1371 C CA . LEU A 1 172 ? -10.051 6.024 19.100 1.00 67.19 172 LEU A CA 1
ATOM 1372 C C . LEU A 1 172 ? -11.350 5.222 19.239 1.00 67.19 172 LEU A C 1
ATOM 1374 O O . LEU A 1 172 ? -12.424 5.672 18.827 1.00 67.19 172 LEU A O 1
ATOM 1378 N N . ALA A 1 173 ? -11.222 3.965 19.654 1.00 80.06 173 ALA A N 1
ATOM 1379 C CA . ALA A 1 173 ? -12.326 3.028 19.689 1.00 80.06 173 ALA A CA 1
ATOM 1380 C C . ALA A 1 173 ? -12.950 3.125 21.073 1.00 80.06 173 ALA A C 1
ATOM 1382 O O . ALA A 1 173 ? -12.262 2.965 22.071 1.00 80.06 173 ALA A O 1
ATOM 1383 N N . PHE A 1 174 ? -14.256 3.381 21.131 1.00 93.69 174 PHE A N 1
ATOM 1384 C CA . PHE A 1 174 ? -14.980 3.390 22.396 1.00 93.69 174 PHE A CA 1
ATOM 1385 C C . PHE A 1 174 ? -14.749 2.076 23.154 1.00 93.69 174 PHE A C 1
ATOM 1387 O O . PHE A 1 174 ? -15.167 1.008 22.694 1.00 93.69 174 PHE A O 1
ATOM 1394 N N . GLU A 1 175 ? -14.132 2.174 24.328 1.00 95.94 175 GLU A N 1
ATOM 1395 C CA . GLU A 1 175 ? -13.711 1.049 25.157 1.00 95.94 175 GLU A CA 1
ATOM 1396 C C . GLU A 1 175 ? -14.243 1.173 26.590 1.00 95.94 175 GLU A C 1
ATOM 1398 O O . GLU A 1 175 ? -14.572 2.257 27.082 1.00 95.94 175 GLU A O 1
ATOM 1403 N N . ILE A 1 176 ? -14.366 0.018 27.252 1.00 97.62 176 ILE A N 1
ATOM 1404 C CA . ILE A 1 176 ? -14.698 -0.070 28.673 1.00 97.62 176 ILE A CA 1
ATOM 1405 C C . ILE A 1 176 ? -13.767 -1.054 29.373 1.00 97.62 176 ILE A C 1
ATOM 1407 O O . ILE A 1 176 ? -13.433 -2.094 28.814 1.00 97.62 176 ILE A O 1
ATOM 1411 N N . GLU A 1 177 ? -13.436 -0.784 30.629 1.00 97.94 177 GLU A N 1
ATOM 1412 C CA . GLU A 1 177 ? -12.751 -1.727 31.515 1.00 97.94 177 GLU A CA 1
ATOM 1413 C C . GLU A 1 177 ? -13.524 -1.888 32.821 1.00 97.94 177 GLU A C 1
ATOM 1415 O O . GLU A 1 177 ? -14.219 -0.968 33.256 1.00 97.94 177 GLU A O 1
ATOM 1420 N N . PHE A 1 178 ? -13.414 -3.053 33.462 1.00 97.94 178 PHE A N 1
ATOM 1421 C CA . PHE A 1 178 ? -14.032 -3.307 34.763 1.00 97.94 178 PHE A CA 1
ATOM 1422 C C . PHE A 1 178 ? -13.265 -4.361 35.569 1.00 97.94 178 PHE A C 1
ATOM 1424 O O . PHE A 1 178 ? -12.484 -5.149 35.026 1.00 97.94 178 PHE A O 1
ATOM 1431 N N . THR A 1 179 ? -13.530 -4.408 36.874 1.00 95.38 179 THR A N 1
ATOM 1432 C CA . THR A 1 179 ? -13.040 -5.445 37.792 1.00 95.38 179 THR A CA 1
ATOM 1433 C C . THR A 1 179 ? -14.203 -6.068 38.565 1.00 95.38 179 THR A C 1
ATOM 1435 O O . THR A 1 179 ? -15.291 -5.492 38.647 1.00 95.38 179 THR A O 1
ATOM 1438 N N . TRP A 1 180 ? -13.986 -7.254 39.136 1.00 96.31 180 TRP A N 1
ATOM 1439 C CA . TRP A 1 180 ? -14.928 -7.870 40.078 1.00 96.31 180 TRP A CA 1
ATOM 1440 C C . TRP A 1 180 ? -14.698 -7.417 41.528 1.00 96.31 180 TRP A C 1
ATOM 1442 O O . TRP A 1 180 ? -15.196 -8.060 42.452 1.00 96.31 180 TRP A O 1
ATOM 1452 N N . ASP A 1 181 ? -13.949 -6.332 41.753 1.00 93.44 181 ASP A N 1
ATOM 1453 C CA . ASP A 1 181 ? -13.597 -5.888 43.101 1.00 93.44 181 ASP A CA 1
ATOM 1454 C C . ASP A 1 181 ? -14.849 -5.616 43.941 1.00 93.44 181 ASP A C 1
ATOM 1456 O O . ASP A 1 181 ? -15.800 -4.957 43.515 1.00 93.44 181 ASP A O 1
ATOM 1460 N N . GLY A 1 182 ? -14.857 -6.163 45.157 1.00 89.25 182 GLY A N 1
ATOM 1461 C CA . GLY A 1 182 ? -15.997 -6.081 46.071 1.00 89.25 182 GLY A CA 1
ATOM 1462 C C . GLY A 1 182 ? -17.129 -7.078 45.789 1.00 89.25 182 GLY A C 1
ATOM 1463 O O . GLY A 1 182 ? -18.074 -7.148 46.580 1.00 89.25 182 GLY A O 1
ATOM 1464 N N . LEU A 1 183 ? -17.050 -7.889 44.727 1.00 94.62 183 LEU A N 1
ATOM 1465 C CA . LEU A 1 183 ? -18.021 -8.951 44.472 1.00 94.62 183 LEU A CA 1
ATOM 1466 C C . LEU A 1 183 ? -17.682 -10.203 45.294 1.00 94.62 183 LEU A C 1
ATOM 1468 O O . LEU A 1 183 ? -16.634 -10.819 45.128 1.00 94.62 183 LEU A O 1
ATOM 1472 N N . LYS A 1 184 ? -18.602 -10.617 46.170 1.00 94.25 184 LYS A N 1
ATOM 1473 C CA . LYS A 1 184 ? -18.466 -11.873 46.925 1.00 94.25 184 LYS A CA 1
ATOM 1474 C C . LYS A 1 184 ? -18.575 -13.078 45.993 1.00 94.25 184 LYS A C 1
ATOM 1476 O O . LYS A 1 184 ? -19.402 -13.055 45.085 1.00 94.25 184 LYS A O 1
ATOM 1481 N N . LEU A 1 185 ? -17.793 -14.126 46.263 1.00 95.75 185 LEU A N 1
ATOM 1482 C CA . LEU A 1 185 ? -17.854 -15.408 45.554 1.00 95.75 185 LEU A CA 1
ATOM 1483 C C . LEU A 1 185 ? -19.280 -15.992 45.570 1.00 95.75 185 LEU A C 1
ATOM 1485 O O . LEU A 1 185 ? -19.914 -16.055 46.625 1.00 95.75 185 LEU A O 1
ATOM 1489 N N . CYS A 1 186 ? -19.761 -16.448 44.413 1.00 96.56 186 CYS A N 1
ATOM 1490 C CA . CYS A 1 186 ? -21.038 -17.137 44.249 1.00 96.56 186 CYS A CA 1
ATOM 1491 C C . CYS A 1 186 ? -20.884 -18.284 43.249 1.00 96.56 186 CYS A C 1
ATOM 1493 O O . CYS A 1 186 ? -20.482 -18.059 42.112 1.00 96.56 186 CYS A O 1
ATOM 1495 N N . THR A 1 187 ? -21.230 -19.500 43.664 1.00 96.19 187 THR A N 1
ATOM 1496 C CA . THR A 1 187 ? -21.170 -20.710 42.821 1.00 96.19 187 THR A CA 1
ATOM 1497 C C . THR A 1 187 ? -22.405 -21.599 42.999 1.00 96.19 187 THR A C 1
ATOM 1499 O O . THR A 1 187 ? -22.383 -22.788 42.721 1.00 96.19 187 THR A O 1
ATOM 1502 N N . SER A 1 188 ? -23.506 -21.051 43.518 1.00 95.88 188 SER A N 1
ATOM 1503 C CA . SER A 1 188 ? -24.716 -21.817 43.845 1.00 95.88 188 SER A CA 1
ATOM 1504 C C . SER A 1 188 ? -25.714 -21.943 42.690 1.00 95.88 188 SER A C 1
ATOM 1506 O O . SER A 1 188 ? -26.761 -22.561 42.867 1.00 95.88 188 SER A O 1
ATOM 1508 N N . GLY A 1 189 ? -25.467 -21.285 41.551 1.00 94.62 189 GLY A N 1
ATOM 1509 C CA . GLY A 1 189 ? -26.455 -21.143 40.476 1.00 94.62 189 GLY A CA 1
ATOM 1510 C C . GLY A 1 189 ? -27.581 -20.147 40.777 1.00 94.62 189 GLY A C 1
ATOM 1511 O O . GLY A 1 189 ? -28.458 -19.953 39.938 1.00 94.62 189 GLY A O 1
ATOM 1512 N N . ASN A 1 190 ? -27.564 -19.485 41.943 1.00 95.44 190 ASN A N 1
ATOM 1513 C CA . ASN A 1 190 ? -28.576 -18.513 42.364 1.00 95.44 190 ASN A CA 1
ATOM 1514 C C . ASN A 1 190 ? -27.962 -17.106 42.507 1.00 95.44 190 ASN A C 1
ATOM 1516 O O . ASN A 1 190 ? -27.507 -16.741 43.594 1.00 95.44 190 ASN A O 1
ATOM 1520 N N . PRO A 1 191 ? -27.932 -16.302 41.424 1.00 95.69 191 PRO A N 1
ATOM 1521 C CA . PRO A 1 191 ? -27.367 -14.956 41.427 1.00 95.69 191 PRO A CA 1
ATOM 1522 C C . PRO A 1 191 ? -27.960 -14.002 42.463 1.00 95.69 191 PRO A C 1
ATOM 1524 O O . PRO A 1 191 ? -29.179 -13.902 42.618 1.00 95.69 191 PRO A O 1
ATOM 1527 N N . ASN A 1 192 ? -27.095 -13.194 43.076 1.00 96.38 192 ASN A N 1
ATOM 1528 C CA . ASN A 1 192 ? -27.504 -12.091 43.940 1.00 96.38 192 ASN A CA 1
ATOM 1529 C C . ASN A 1 192 ? -27.810 -10.839 43.112 1.00 96.38 192 ASN A C 1
ATOM 1531 O O . ASN A 1 192 ? -27.221 -10.620 42.055 1.00 96.38 19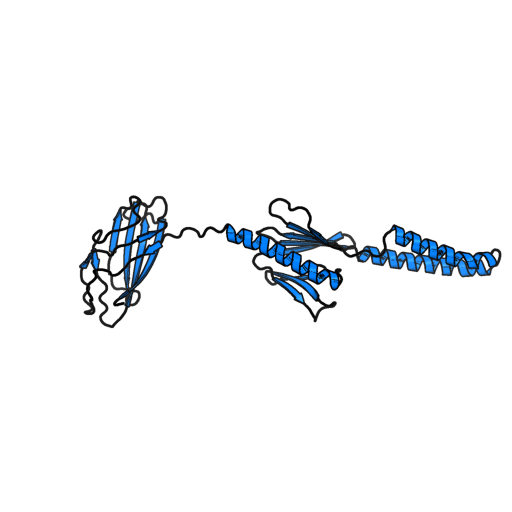2 ASN A O 1
ATOM 1535 N N . THR A 1 193 ? -28.685 -9.967 43.616 1.00 97.31 193 THR A N 1
ATOM 1536 C CA . THR A 1 193 ? -28.838 -8.621 43.042 1.00 97.31 193 THR A CA 1
ATOM 1537 C C . THR A 1 193 ? -27.817 -7.685 43.680 1.00 97.31 193 THR A C 1
ATOM 1539 O O . THR A 1 193 ? -27.947 -7.328 44.851 1.00 97.31 193 THR A O 1
ATOM 1542 N N . VAL A 1 194 ? -26.807 -7.285 42.911 1.00 97.44 194 VAL A N 1
ATOM 1543 C CA . VAL A 1 194 ? -25.663 -6.486 43.379 1.00 97.44 194 VAL A CA 1
ATOM 1544 C C . VAL A 1 194 ? -25.554 -5.173 42.605 1.00 97.44 194 VAL A C 1
ATOM 1546 O O . VAL A 1 194 ? -26.153 -5.018 41.539 1.00 97.44 194 VAL A O 1
ATOM 1549 N N . ALA A 1 195 ? -24.817 -4.208 43.157 1.00 97.69 195 ALA A N 1
ATOM 1550 C CA . ALA A 1 195 ? -24.461 -2.977 42.456 1.00 97.69 195 ALA A CA 1
ATOM 1551 C C . ALA A 1 195 ? -23.523 -3.272 41.274 1.00 97.69 195 ALA A C 1
ATOM 1553 O O . ALA A 1 195 ? -22.748 -4.227 41.332 1.00 97.69 195 ALA A O 1
ATOM 1554 N N . ASN A 1 196 ? -23.583 -2.460 40.216 1.00 97.88 196 ASN A N 1
ATOM 1555 C CA . ASN A 1 196 ? -22.633 -2.531 39.103 1.00 97.88 196 ASN A CA 1
ATOM 1556 C C . ASN A 1 196 ? -21.173 -2.415 39.581 1.00 97.88 196 ASN A C 1
ATOM 1558 O O . ASN A 1 196 ? -20.930 -1.733 40.577 1.00 97.88 196 ASN A O 1
ATOM 1562 N N . PRO A 1 197 ? -20.207 -3.030 38.874 1.00 97.56 197 PRO A N 1
ATOM 1563 C CA . PRO A 1 197 ? -18.794 -2.787 39.137 1.00 97.56 197 PRO A CA 1
ATOM 1564 C C . PRO A 1 197 ? -18.403 -1.369 38.709 1.00 97.56 197 PRO A C 1
ATOM 1566 O O . PRO A 1 197 ? -19.157 -0.678 38.012 1.00 97.56 197 PRO A O 1
ATOM 1569 N N . ARG A 1 198 ? -17.196 -0.955 39.095 1.00 97.75 198 ARG A N 1
ATOM 1570 C CA . ARG A 1 198 ? -16.576 0.251 38.552 1.00 97.75 198 ARG A CA 1
ATOM 1571 C C . ARG A 1 198 ? -16.270 0.026 37.070 1.00 97.75 198 ARG A C 1
ATOM 1573 O O . ARG A 1 198 ? -15.612 -0.958 36.737 1.00 97.75 198 ARG A O 1
ATOM 1580 N N . PHE A 1 199 ? -16.718 0.938 36.210 1.00 98.31 199 PHE A N 1
ATOM 1581 C CA . PHE A 1 199 ? -16.335 0.955 34.796 1.00 98.31 199 PHE A CA 1
ATOM 1582 C C . PHE A 1 199 ? -15.425 2.143 34.507 1.00 98.31 199 PHE A C 1
ATOM 1584 O O . PHE A 1 199 ? -15.777 3.263 34.871 1.00 98.31 199 PHE A O 1
ATOM 1591 N N . VAL A 1 200 ? -14.303 1.909 33.830 1.00 98.12 200 VAL A N 1
ATOM 1592 C CA . VAL A 1 200 ? -13.508 2.966 33.181 1.00 98.12 200 VAL A CA 1
ATOM 1593 C C . VAL A 1 200 ? -13.956 3.058 31.733 1.00 98.12 200 VAL A C 1
ATOM 1595 O O . VAL A 1 200 ? -14.172 2.025 31.101 1.00 98.12 200 VAL A O 1
ATOM 1598 N N . LEU A 1 201 ? -14.152 4.273 31.238 1.00 97.44 201 LEU A N 1
ATOM 1599 C CA . LEU A 1 201 ? -14.584 4.573 29.882 1.00 97.44 201 LEU A CA 1
ATOM 1600 C C . LEU A 1 201 ? -13.440 5.257 29.138 1.00 97.44 201 LEU A C 1
ATOM 1602 O O . LEU A 1 201 ? -12.862 6.212 29.651 1.00 97.44 201 LEU A O 1
ATOM 1606 N N . THR A 1 202 ? -13.187 4.815 27.914 1.00 95.44 202 THR A N 1
ATOM 1607 C CA . THR A 1 202 ? -12.197 5.422 27.020 1.00 95.44 202 THR A CA 1
ATOM 1608 C C . THR A 1 202 ? -12.880 5.726 25.694 1.00 95.44 202 THR A C 1
ATOM 1610 O O . THR A 1 202 ? -13.676 4.919 25.214 1.00 95.44 202 THR A O 1
ATOM 1613 N N . ASP A 1 203 ? -12.616 6.900 25.119 1.00 94.69 203 ASP A N 1
ATOM 1614 C CA . ASP A 1 203 ? -13.084 7.282 23.779 1.00 94.69 203 ASP A CA 1
ATOM 1615 C C . ASP A 1 203 ? -14.608 7.176 23.570 1.00 94.69 203 ASP A C 1
ATOM 1617 O O . ASP A 1 203 ? -15.108 6.645 22.573 1.00 94.69 203 ASP A O 1
ATOM 1621 N N . VAL A 1 204 ? -15.388 7.684 24.530 1.00 95.56 204 VAL A N 1
ATOM 1622 C CA . VAL A 1 204 ? -16.857 7.689 24.435 1.00 95.56 204 VAL A CA 1
ATOM 1623 C C . VAL A 1 204 ? -17.301 8.536 23.226 1.00 95.56 204 VAL A C 1
ATOM 1625 O O . VAL A 1 204 ? -16.898 9.695 23.126 1.00 95.56 204 VAL A O 1
ATOM 1628 N N . PRO A 1 205 ? -18.165 8.024 22.320 1.00 95.38 205 PRO A N 1
ATOM 1629 C CA . PRO A 1 205 ? -18.550 8.740 21.104 1.00 95.38 205 PRO A CA 1
ATOM 1630 C C . PRO A 1 205 ? -19.194 10.100 21.385 1.00 95.38 205 PRO A C 1
ATOM 1632 O O . PRO A 1 205 ? -20.027 10.230 22.292 1.00 95.38 205 PRO A O 1
ATOM 1635 N N . GLU A 1 206 ? -18.882 11.095 20.555 1.00 93.75 206 GLU A N 1
ATOM 1636 C CA . GLU A 1 206 ? -19.485 12.425 20.647 1.00 93.75 206 GLU A CA 1
ATOM 1637 C C . GLU A 1 206 ? -21.022 12.354 20.547 1.00 93.75 206 GLU A C 1
ATOM 1639 O O . GLU A 1 206 ? -21.594 11.555 19.803 1.00 93.75 206 GLU A O 1
ATOM 1644 N N . GLY A 1 207 ? -21.716 13.181 21.334 1.00 95.56 207 GLY A N 1
ATOM 1645 C CA . GLY A 1 207 ? -23.182 13.207 21.385 1.00 95.56 207 GLY A CA 1
ATOM 1646 C C . GLY A 1 207 ? -23.812 12.140 22.289 1.00 95.56 207 GLY A C 1
ATOM 1647 O O . GLY A 1 207 ? -25.0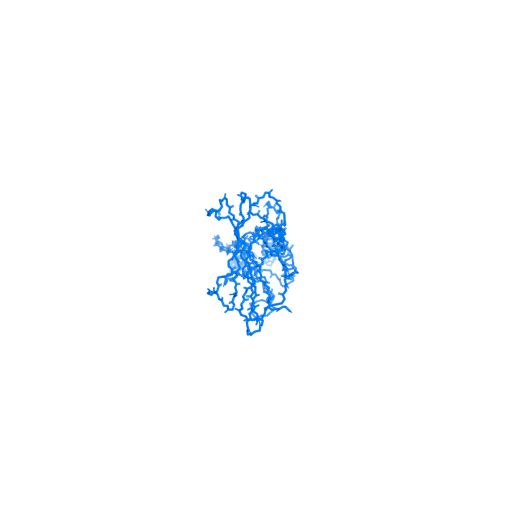45 12.072 22.390 1.00 95.56 207 GLY A O 1
ATOM 1648 N N . THR A 1 208 ? -23.001 11.329 22.976 1.00 97.69 208 THR A N 1
ATOM 1649 C CA . THR A 1 208 ? -23.486 10.393 23.997 1.00 97.69 208 THR A CA 1
ATOM 1650 C C . THR A 1 208 ? -24.143 11.150 25.148 1.00 97.69 208 THR A C 1
ATOM 1652 O O . THR A 1 208 ? -23.575 12.083 25.703 1.00 97.69 208 THR A O 1
ATOM 1655 N N . LYS A 1 209 ? -25.359 10.738 25.518 1.00 98.12 209 LYS A N 1
ATOM 1656 C CA . LYS A 1 209 ? -26.093 11.250 26.692 1.00 98.12 209 LYS A CA 1
ATOM 1657 C C . LYS A 1 209 ? -26.414 10.152 27.699 1.00 98.12 209 LYS A C 1
ATOM 1659 O O . LYS A 1 209 ? -26.674 10.430 28.866 1.00 98.12 209 LYS A O 1
ATOM 1664 N N . PHE A 1 210 ? -26.425 8.901 27.243 1.00 98.44 210 PHE A N 1
ATOM 1665 C CA . PHE A 1 210 ? -26.703 7.726 28.054 1.00 98.44 210 PHE A CA 1
ATOM 1666 C C . PHE A 1 210 ? -25.802 6.571 27.629 1.00 98.44 210 PHE A C 1
ATOM 1668 O O . PHE A 1 210 ? -25.543 6.394 26.439 1.00 98.44 210 PHE A O 1
ATOM 1675 N N . ILE A 1 211 ? -25.385 5.747 28.586 1.00 98.38 211 ILE A N 1
ATOM 1676 C CA . ILE A 1 211 ? -24.681 4.491 28.318 1.00 98.38 211 ILE A CA 1
ATOM 1677 C C . ILE A 1 211 ? -25.497 3.348 28.910 1.00 98.38 211 ILE A C 1
ATOM 1679 O O . ILE A 1 211 ? -25.814 3.335 30.101 1.00 98.38 211 ILE A O 1
ATOM 1683 N N . ARG A 1 212 ? -25.867 2.388 28.060 1.00 98.44 212 ARG A N 1
ATOM 1684 C CA . ARG A 1 212 ? -26.572 1.167 28.456 1.00 98.44 212 ARG A CA 1
ATOM 1685 C C . ARG A 1 212 ? -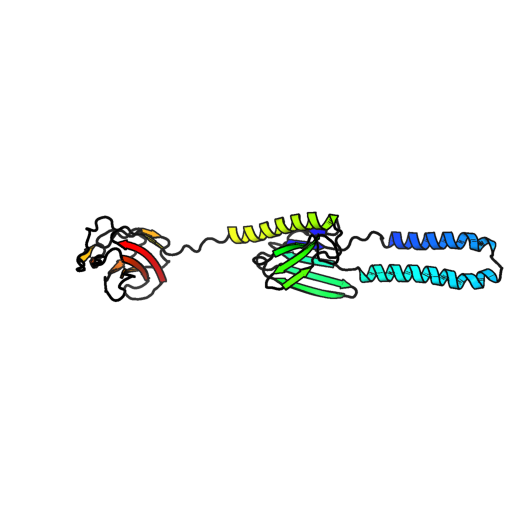25.579 0.036 28.648 1.00 98.44 212 ARG A C 1
ATOM 1687 O O . ARG A 1 212 ? -24.972 -0.403 27.677 1.00 98.44 212 ARG A O 1
ATOM 1694 N N . PHE A 1 213 ? -25.505 -0.481 29.861 1.00 98.50 213 PHE A N 1
ATOM 1695 C CA . PHE A 1 213 ? -24.732 -1.659 30.215 1.00 98.50 213 PHE A CA 1
ATOM 1696 C C . PHE A 1 213 ? -25.630 -2.893 30.213 1.00 98.50 213 PHE A C 1
ATOM 1698 O O . PHE A 1 213 ? -26.743 -2.857 30.743 1.00 98.50 213 PHE A O 1
ATOM 1705 N N . LYS A 1 214 ? -25.146 -3.991 29.637 1.00 98.19 214 LYS A N 1
ATOM 1706 C CA . LYS A 1 214 ? -25.777 -5.313 29.707 1.00 98.19 214 LYS A CA 1
ATOM 1707 C C . LYS A 1 214 ? -24.713 -6.363 29.978 1.00 98.19 214 LYS A C 1
ATOM 1709 O O . LYS A 1 214 ? -23.704 -6.370 29.278 1.00 98.19 214 LYS A O 1
ATOM 1714 N N . LEU A 1 215 ? -24.968 -7.242 30.940 1.00 98.38 215 LEU A N 1
ATOM 1715 C CA . LEU A 1 215 ? -24.112 -8.393 31.203 1.00 98.38 215 LEU A CA 1
ATOM 1716 C C . LEU A 1 215 ? -24.672 -9.629 30.506 1.00 98.38 215 LEU A C 1
ATOM 1718 O O . LEU A 1 215 ? -25.885 -9.858 30.503 1.00 98.38 215 LEU A O 1
ATOM 1722 N N . VAL A 1 216 ? -23.783 -10.424 29.928 1.00 98.12 216 VAL A N 1
ATOM 1723 C CA . VAL A 1 216 ? -24.095 -11.727 29.344 1.00 98.12 216 VAL A CA 1
ATOM 1724 C C . VAL A 1 216 ? -23.079 -12.736 29.852 1.00 98.12 216 VAL A C 1
ATOM 1726 O O . VAL A 1 216 ? -21.878 -12.497 29.761 1.00 98.12 216 VAL A O 1
ATOM 1729 N N . ASP A 1 217 ? -23.559 -13.869 30.354 1.00 97.56 217 ASP A N 1
ATOM 1730 C CA . ASP A 1 217 ? -22.732 -15.061 30.497 1.00 97.56 217 ASP A CA 1
ATOM 1731 C C . ASP A 1 217 ? -22.565 -15.684 29.106 1.00 97.56 217 ASP A C 1
ATOM 1733 O O . ASP A 1 217 ? -23.532 -16.081 28.453 1.00 97.56 217 ASP A O 1
ATOM 1737 N N . THR A 1 218 ? -21.336 -15.711 28.601 1.00 97.19 218 THR A N 1
ATOM 1738 C CA . THR A 1 218 ? -21.059 -16.229 27.259 1.00 97.19 218 THR A CA 1
ATOM 1739 C C . THR A 1 218 ? -21.137 -17.752 27.184 1.00 97.19 218 THR A C 1
ATOM 1741 O O . THR A 1 218 ? -21.317 -18.266 26.076 1.00 97.19 218 THR A O 1
ATOM 1744 N N . ASN A 1 219 ? -21.083 -18.440 28.329 1.00 96.38 219 ASN A N 1
ATOM 1745 C CA . ASN A 1 219 ? -21.310 -19.875 28.467 1.00 96.38 219 ASN A CA 1
ATOM 1746 C C . ASN A 1 219 ? -22.817 -20.193 28.522 1.00 96.38 219 ASN A C 1
ATOM 1748 O O . ASN A 1 219 ? -23.239 -21.206 27.970 1.00 96.38 219 ASN A O 1
ATOM 1752 N N . VAL A 1 220 ? -23.635 -19.317 29.124 1.00 93.75 220 VAL A N 1
ATOM 1753 C CA . VAL A 1 220 ? -25.098 -19.490 29.273 1.00 93.75 220 VAL A CA 1
ATOM 1754 C C . VAL A 1 220 ? -25.847 -18.230 28.819 1.00 93.75 220 VAL A C 1
ATOM 1756 O O . VAL A 1 220 ? -26.361 -17.441 29.612 1.00 93.75 220 VAL A O 1
ATOM 1759 N N . ARG A 1 221 ? -25.931 -18.037 27.498 1.00 94.25 221 ARG A N 1
ATOM 1760 C CA . ARG A 1 221 ? -26.413 -16.778 26.891 1.00 94.25 221 ARG A CA 1
ATOM 1761 C C . ARG A 1 221 ? -27.891 -16.460 27.126 1.00 94.25 221 ARG A C 1
ATOM 1763 O O . ARG A 1 221 ? -28.277 -15.296 27.012 1.00 94.25 221 ARG A O 1
ATOM 1770 N N . ASP A 1 222 ? -28.698 -17.467 27.447 1.00 94.06 222 ASP A N 1
ATOM 1771 C CA . ASP A 1 222 ? -30.140 -17.310 27.665 1.00 94.06 222 ASP A CA 1
ATOM 1772 C C . ASP A 1 222 ? -30.470 -16.734 29.048 1.00 94.06 222 ASP A C 1
ATOM 1774 O O . ASP A 1 222 ? -31.560 -16.193 29.262 1.00 94.06 222 ASP A O 1
ATOM 1778 N N . PHE A 1 223 ? -29.529 -16.794 29.998 1.00 94.50 223 PHE A N 1
ATOM 1779 C CA . PHE A 1 223 ? -29.750 -16.225 31.317 1.00 94.50 223 PHE A CA 1
ATOM 1780 C C . PHE A 1 223 ? -29.658 -14.696 31.279 1.00 94.50 223 PHE A C 1
ATOM 1782 O O . PHE A 1 223 ? -28.643 -14.093 30.925 1.00 94.50 223 PHE A O 1
ATOM 1789 N N . ASN A 1 224 ? -30.736 -14.035 31.698 1.00 96.12 224 ASN A N 1
ATOM 1790 C CA . ASN A 1 224 ? -30.780 -12.582 31.736 1.00 96.12 224 ASN A CA 1
ATOM 1791 C C . ASN A 1 224 ? -30.180 -12.040 33.042 1.00 96.12 224 ASN A C 1
ATOM 1793 O O . ASN A 1 224 ? -30.876 -11.938 34.060 1.00 96.12 224 ASN A O 1
ATOM 1797 N N . HIS A 1 225 ? -28.910 -11.632 32.984 1.00 96.56 225 HIS A N 1
ATOM 1798 C CA . HIS A 1 225 ? -28.235 -10.930 34.082 1.00 96.56 225 HIS A CA 1
ATOM 1799 C C . HIS A 1 225 ? -28.719 -9.487 34.283 1.00 96.56 225 HIS A C 1
ATOM 1801 O O . HIS A 1 225 ? -28.487 -8.884 35.333 1.00 96.56 225 HIS A O 1
ATOM 1807 N N . GLY A 1 226 ? -29.416 -8.927 33.295 1.00 96.06 226 GLY A N 1
ATOM 1808 C CA . GLY A 1 226 ? -29.849 -7.540 33.293 1.00 96.06 226 GLY A CA 1
ATOM 1809 C C . GLY A 1 226 ? -28.703 -6.567 33.017 1.00 96.06 226 GLY A C 1
ATOM 1810 O O . GLY A 1 226 ? -27.828 -6.810 32.183 1.00 96.06 226 GLY A O 1
ATOM 1811 N N . GLY A 1 227 ? -28.767 -5.418 33.680 1.00 96.19 227 GLY A N 1
ATOM 1812 C CA . GLY A 1 227 ? -27.902 -4.270 33.449 1.00 96.19 227 GLY A CA 1
ATOM 1813 C C . GLY A 1 227 ? -28.652 -2.972 33.734 1.00 96.19 227 GLY A C 1
ATOM 1814 O O . GLY A 1 227 ? -29.733 -2.988 34.324 1.00 96.19 227 GLY A O 1
ATOM 1815 N N . GLY A 1 228 ? -28.101 -1.843 33.303 1.00 97.19 228 GLY A N 1
ATOM 1816 C CA . GLY A 1 228 ? -28.669 -0.531 33.597 1.00 97.19 228 GLY A CA 1
ATOM 1817 C C . GLY A 1 228 ? -28.328 0.513 32.549 1.00 97.19 228 GLY A C 1
ATOM 1818 O O . GLY A 1 228 ? -27.483 0.302 31.682 1.00 97.19 228 GLY A O 1
ATOM 1819 N N . VAL A 1 229 ? -29.018 1.649 32.618 1.00 98.06 229 VAL A N 1
ATOM 1820 C CA . VAL A 1 229 ? -28.746 2.817 31.775 1.00 98.06 229 VAL A CA 1
ATOM 1821 C C . VAL A 1 229 ? -28.322 3.958 32.682 1.00 98.06 229 VAL A C 1
ATOM 1823 O O . VAL A 1 229 ? -29.079 4.340 33.573 1.00 98.06 229 VAL A O 1
ATOM 1826 N N . VAL A 1 230 ? -27.136 4.503 32.436 1.00 97.88 230 VAL A N 1
ATOM 1827 C CA . VAL A 1 230 ? -26.546 5.596 33.216 1.00 97.88 230 VAL A CA 1
ATOM 1828 C C . VAL A 1 230 ? -26.497 6.854 32.353 1.00 97.88 230 VAL A C 1
ATOM 1830 O O . VAL A 1 230 ? -26.278 6.764 31.144 1.00 97.88 230 VAL A O 1
ATOM 1833 N N . ALA A 1 231 ? -26.745 8.020 32.950 1.00 97.50 231 ALA A N 1
ATOM 1834 C CA . ALA A 1 231 ? -26.559 9.298 32.269 1.00 97.50 231 ALA A CA 1
ATOM 1835 C C . ALA A 1 231 ? -25.061 9.573 32.070 1.00 97.50 231 ALA A C 1
ATOM 1837 O O . ALA A 1 231 ? -24.254 9.324 32.965 1.00 97.50 231 ALA A O 1
ATOM 1838 N N . TYR A 1 232 ? -24.701 10.083 30.899 1.00 97.62 232 TYR A N 1
ATOM 1839 C CA . TYR A 1 232 ? -23.333 10.454 30.566 1.00 97.62 232 TYR A CA 1
ATOM 1840 C C . TYR A 1 232 ? -23.236 11.970 30.442 1.00 97.62 232 TYR A C 1
ATOM 1842 O O . TYR A 1 232 ? -23.955 12.586 29.656 1.00 97.62 232 TYR A O 1
ATOM 1850 N N . THR A 1 233 ? -22.358 12.551 31.246 1.00 95.25 233 THR A N 1
ATOM 1851 C CA . THR A 1 233 ? -22.078 13.985 31.331 1.00 95.25 233 THR A CA 1
ATOM 1852 C C . THR A 1 233 ? -20.602 14.284 31.063 1.00 95.25 233 THR A C 1
ATOM 1854 O O . THR A 1 233 ? -20.139 15.362 31.420 1.00 95.25 233 THR A O 1
ATOM 1857 N N . GLY A 1 234 ? -19.863 13.343 30.460 1.00 93.81 234 GLY A N 1
ATOM 1858 C CA . GLY A 1 234 ? -18.427 13.480 30.189 1.00 93.81 234 GLY A CA 1
ATOM 1859 C C . GLY A 1 234 ? -17.510 12.841 31.234 1.00 93.81 234 GLY A C 1
ATOM 1860 O O . GLY A 1 234 ? -16.329 13.149 31.254 1.00 93.81 234 GLY A O 1
ATOM 1861 N N . GLN A 1 235 ? -18.034 11.999 32.130 1.00 95.62 235 GLN A N 1
ATOM 1862 C CA . GLN A 1 235 ? -17.225 11.307 33.135 1.00 95.62 235 GLN A CA 1
ATOM 1863 C C . GLN A 1 235 ? -16.490 10.094 32.547 1.00 95.62 235 GLN A C 1
ATOM 1865 O O . GLN A 1 235 ? -17.103 9.297 31.845 1.00 95.62 235 GLN A O 1
ATOM 1870 N N . ASP A 1 236 ? -15.228 9.885 32.917 1.00 95.94 236 ASP A N 1
ATOM 1871 C CA . ASP A 1 236 ? -14.436 8.722 32.465 1.00 95.94 236 ASP A CA 1
ATOM 1872 C C . ASP A 1 236 ? -14.678 7.468 33.314 1.00 95.94 236 ASP A C 1
ATOM 1874 O O . ASP A 1 236 ? -14.166 6.388 33.031 1.00 95.94 236 ASP A O 1
ATOM 1878 N N . VAL A 1 237 ? -15.451 7.598 34.396 1.00 97.62 237 VAL A N 1
ATOM 1879 C CA . VAL A 1 237 ? -15.693 6.521 35.354 1.00 97.62 237 VAL A CA 1
ATOM 1880 C C . VAL A 1 237 ? -17.173 6.441 35.698 1.00 97.62 237 VAL A C 1
ATOM 1882 O O . VAL A 1 237 ? -17.805 7.441 36.042 1.00 97.62 237 VAL A O 1
ATOM 1885 N N . ILE A 1 238 ? -17.726 5.230 35.646 1.00 97.69 238 ILE A N 1
ATOM 1886 C CA . ILE A 1 238 ? -19.022 4.909 36.246 1.00 97.69 238 ILE A CA 1
ATOM 1887 C C . ILE A 1 238 ? -18.761 4.191 37.563 1.00 97.69 238 ILE A C 1
ATOM 1889 O O . ILE A 1 238 ? -18.320 3.040 37.577 1.00 97.69 238 ILE A O 1
ATOM 1893 N N . GLU A 1 239 ? -19.045 4.877 38.665 1.00 96.50 239 GLU A N 1
ATOM 1894 C CA . GLU A 1 239 ? -18.841 4.327 40.001 1.00 96.50 239 GLU A CA 1
ATOM 1895 C C . GLU A 1 239 ? -19.823 3.182 40.322 1.00 96.50 239 GLU A C 1
ATOM 1897 O O . GLU A 1 239 ? -20.931 3.112 39.760 1.00 96.50 239 GLU A O 1
ATOM 1902 N N . PRO A 1 240 ? -19.449 2.267 41.236 1.00 96.56 240 PRO A N 1
ATOM 1903 C CA . PRO A 1 240 ? -20.363 1.259 41.746 1.00 96.56 240 PRO A CA 1
ATOM 1904 C C . PRO A 1 240 ? -21.637 1.874 42.337 1.00 96.56 240 PRO A C 1
ATOM 1906 O O . PRO A 1 240 ? -21.596 2.866 43.062 1.00 96.56 240 PRO A O 1
ATOM 1909 N N . GLY A 1 241 ? -22.787 1.258 42.063 1.00 95.25 241 GLY A N 1
ATOM 1910 C CA . GLY A 1 241 ? -24.084 1.668 42.620 1.00 95.25 241 GLY A CA 1
ATOM 1911 C C . GLY A 1 241 ? -24.951 2.523 41.695 1.00 95.25 241 GLY A C 1
ATOM 1912 O O . GLY A 1 241 ? -26.103 2.788 42.036 1.00 95.25 241 GLY A O 1
ATOM 1913 N N . ALA A 1 242 ? -24.464 2.883 40.505 1.00 96.94 242 ALA A N 1
ATOM 1914 C CA . ALA A 1 242 ? -25.247 3.541 39.458 1.00 96.94 242 ALA A CA 1
ATOM 1915 C C . ALA A 1 242 ? -26.460 2.710 38.985 1.00 96.94 242 ALA A C 1
ATOM 1917 O O . ALA A 1 242 ? -27.480 3.267 38.576 1.00 96.94 242 ALA A O 1
ATOM 1918 N N . PHE A 1 243 ? -26.369 1.379 39.033 1.00 97.81 243 PHE A N 1
ATOM 1919 C CA . PHE A 1 243 ? -27.487 0.462 38.799 1.00 97.81 243 PHE A CA 1
ATOM 1920 C C . PHE A 1 243 ? -27.266 -0.883 39.504 1.00 97.81 243 PHE A C 1
ATOM 1922 O O . PHE A 1 243 ? -26.190 -1.161 40.036 1.00 97.81 243 PHE A O 1
ATOM 1929 N N . LYS A 1 244 ? -28.297 -1.736 39.502 1.00 98.06 244 LYS A N 1
ATOM 1930 C CA . LYS A 1 244 ? -28.224 -3.109 40.020 1.00 98.06 244 LYS A CA 1
ATOM 1931 C C . LYS A 1 244 ? -28.388 -4.136 38.904 1.00 98.06 244 LYS A C 1
ATOM 1933 O O . LYS A 1 244 ? -29.093 -3.884 37.929 1.00 98.06 244 LYS A O 1
ATOM 1938 N N . TYR A 1 245 ? -27.759 -5.294 39.062 1.00 97.88 245 TYR A N 1
ATOM 1939 C CA . TYR A 1 245 ? -27.832 -6.413 38.121 1.00 97.88 245 TYR A CA 1
ATOM 1940 C C . TYR A 1 245 ? -27.717 -7.754 38.865 1.00 97.88 245 TYR A C 1
ATOM 1942 O O . TYR A 1 245 ? -27.414 -7.778 40.062 1.00 97.88 245 TYR A O 1
ATOM 1950 N N . LYS A 1 246 ? -27.980 -8.871 38.177 1.00 98.00 246 LYS A N 1
ATOM 1951 C CA . LYS A 1 246 ? -27.775 -10.213 38.739 1.00 98.00 246 LYS A CA 1
ATOM 1952 C C . LYS A 1 246 ? -26.309 -10.619 38.597 1.00 98.00 246 LYS A C 1
ATOM 1954 O O . LYS A 1 246 ? -25.822 -10.731 37.471 1.00 98.00 246 LYS A O 1
ATOM 1959 N N . SER A 1 247 ? -25.632 -10.864 39.716 1.00 96.88 247 SER A N 1
ATOM 1960 C CA . SER A 1 247 ? -24.210 -11.219 39.752 1.00 96.88 247 SER A CA 1
ATOM 1961 C C . SER A 1 247 ? -23.890 -12.474 38.925 1.00 96.88 247 SER A C 1
ATOM 1963 O O . SER A 1 247 ? -24.752 -13.341 38.765 1.00 96.88 247 SER A O 1
ATOM 1965 N N . PRO A 1 248 ? -22.646 -12.638 38.451 1.00 97.62 248 PRO A N 1
ATOM 1966 C CA . PRO A 1 248 ? -22.107 -13.959 38.151 1.00 97.62 248 PRO A CA 1
ATOM 1967 C C . PRO A 1 248 ? -22.368 -14.936 39.306 1.00 97.62 248 PRO A C 1
ATOM 1969 O O . PRO A 1 248 ? -22.217 -14.567 40.475 1.00 97.62 248 PRO A O 1
ATOM 1972 N N . CYS A 1 249 ? -22.818 -16.151 38.994 1.00 97.56 249 CYS A N 1
ATOM 1973 C CA . CYS A 1 249 ? -22.959 -17.224 39.982 1.00 97.56 249 CYS A CA 1
ATOM 1974 C C . CYS A 1 249 ? -22.976 -18.612 39.315 1.00 97.56 249 CYS A C 1
ATOM 1976 O O . CYS A 1 249 ? -24.000 -19.299 39.359 1.00 97.56 249 CYS A O 1
ATOM 1978 N N . PRO A 1 250 ? -21.892 -19.009 38.632 1.00 96.75 250 PRO A N 1
ATOM 1979 C CA . PRO A 1 250 ? -21.874 -20.248 37.863 1.00 96.75 250 PRO A CA 1
ATOM 1980 C C . PRO A 1 250 ? -21.842 -21.483 38.787 1.00 96.75 250 PRO A C 1
ATOM 1982 O O . PRO A 1 250 ? -20.985 -21.543 39.671 1.00 96.75 250 PRO A O 1
ATOM 1985 N N . PRO A 1 251 ? -22.757 -22.461 38.624 1.00 94.81 251 PRO A N 1
ATOM 1986 C CA . PRO A 1 251 ? -22.771 -23.673 39.446 1.00 94.81 251 PRO A CA 1
ATOM 1987 C C . PRO A 1 251 ? -21.680 -24.683 39.061 1.00 94.81 251 PRO A C 1
ATOM 1989 O O . PRO A 1 251 ? -21.195 -25.414 39.921 1.00 94.81 251 PRO A O 1
ATOM 1992 N N . ASP A 1 252 ? -21.249 -24.680 37.796 1.00 94.12 252 ASP A N 1
ATOM 1993 C CA . ASP A 1 252 ? -20.420 -25.741 37.209 1.00 94.12 252 ASP A CA 1
ATOM 1994 C C . ASP A 1 252 ? -18.981 -25.281 36.896 1.00 94.12 252 ASP A C 1
ATOM 1996 O O . ASP A 1 252 ? -18.348 -25.742 35.946 1.00 94.12 252 ASP A O 1
ATOM 2000 N N . GLY A 1 253 ? -18.441 -24.362 37.703 1.00 93.75 253 GLY A N 1
ATOM 2001 C CA . GLY A 1 253 ? -17.056 -23.891 37.604 1.00 93.75 253 GLY A CA 1
ATOM 2002 C C . GLY A 1 253 ? -16.922 -22.471 37.052 1.00 93.75 253 GLY A C 1
ATOM 2003 O O . GLY A 1 253 ? -17.711 -21.592 37.380 1.00 93.75 253 GLY A O 1
ATOM 2004 N N . VAL A 1 254 ? -15.876 -22.217 36.264 1.00 97.56 254 VAL A N 1
ATOM 2005 C CA . VAL A 1 254 ? -15.547 -20.872 35.763 1.00 97.56 254 VAL A CA 1
ATOM 2006 C C . VAL A 1 254 ? -16.304 -20.583 34.471 1.00 97.56 254 VAL A C 1
ATOM 2008 O O . VAL A 1 254 ? -16.177 -21.314 33.488 1.00 97.56 254 VAL A O 1
ATOM 2011 N N . HIS A 1 255 ? -17.063 -19.489 34.451 1.00 98.00 255 HIS A N 1
ATOM 2012 C CA . HIS A 1 255 ? -17.740 -18.989 33.251 1.00 98.00 255 HIS A CA 1
ATOM 2013 C C . HIS A 1 255 ? -17.129 -17.659 32.798 1.00 98.00 255 HIS A C 1
ATOM 2015 O O . HIS A 1 255 ? -16.539 -16.931 33.600 1.00 98.00 255 HIS A O 1
ATOM 2021 N N . LYS A 1 256 ? -17.289 -17.318 31.515 1.00 98.19 256 LYS A N 1
ATOM 2022 C CA . LYS A 1 256 ? -16.845 -16.038 30.952 1.00 98.19 256 LYS A CA 1
ATOM 2023 C C . LYS A 1 256 ? -18.026 -15.089 30.794 1.00 98.19 256 LYS A C 1
ATOM 2025 O O . LYS A 1 256 ? -18.960 -15.370 30.046 1.00 98.19 256 LYS A O 1
ATOM 2030 N N . TYR A 1 257 ? -17.938 -13.923 31.421 1.00 98.19 257 TYR A N 1
ATOM 2031 C CA . TYR A 1 257 ? -18.976 -12.899 31.403 1.00 98.19 257 TYR A CA 1
ATOM 2032 C C . TYR A 1 257 ? -18.521 -11.685 30.602 1.00 98.19 257 TYR A C 1
ATOM 2034 O O . TYR A 1 257 ? -17.396 -11.219 30.765 1.00 98.19 257 TYR A O 1
ATOM 2042 N N . GLU A 1 258 ? -19.399 -11.157 29.754 1.00 98.62 258 GLU A N 1
ATOM 2043 C CA . GLU A 1 258 ? -19.152 -9.994 28.904 1.00 98.62 258 GLU A CA 1
ATOM 2044 C C . GLU A 1 258 ? -20.130 -8.865 29.239 1.00 98.62 258 GLU A C 1
ATOM 2046 O O . GLU A 1 258 ? -21.350 -9.011 29.115 1.00 98.62 258 GLU A O 1
ATOM 2051 N N . TRP A 1 259 ? -19.587 -7.711 29.619 1.00 98.56 259 TRP A N 1
ATOM 2052 C CA . TRP A 1 259 ? -20.317 -6.453 29.619 1.00 98.56 259 TRP A CA 1
ATOM 2053 C C . TRP A 1 259 ? -20.321 -5.862 28.215 1.00 98.56 259 TRP A C 1
ATOM 2055 O O . TRP A 1 259 ? -19.281 -5.722 27.581 1.00 98.56 259 TRP A O 1
ATOM 2065 N N . THR A 1 260 ? -21.498 -5.463 27.744 1.00 98.25 260 THR A N 1
ATOM 2066 C CA . THR A 1 260 ? -21.667 -4.606 26.569 1.00 98.25 260 THR A CA 1
ATOM 2067 C C . THR A 1 260 ? -22.133 -3.229 27.027 1.00 98.25 260 THR A C 1
ATOM 2069 O O . THR A 1 260 ? -23.218 -3.117 27.603 1.00 98.25 260 THR A O 1
ATOM 2072 N N . ALA A 1 261 ? -21.356 -2.186 26.739 1.00 98.25 261 ALA A N 1
ATOM 2073 C CA . ALA A 1 261 ? -21.740 -0.790 26.921 1.00 98.25 261 ALA A CA 1
ATOM 2074 C C . ALA A 1 261 ? -22.162 -0.192 25.577 1.00 98.25 261 ALA A C 1
ATOM 2076 O O . ALA A 1 261 ? -21.394 -0.158 24.623 1.00 98.25 261 ALA A O 1
ATOM 2077 N N . THR A 1 262 ? -23.400 0.279 25.478 1.00 98.12 262 THR A N 1
ATOM 2078 C CA . THR A 1 262 ? -23.920 0.945 24.279 1.00 98.12 262 THR A CA 1
ATOM 2079 C C . THR A 1 262 ? -24.048 2.434 24.552 1.00 98.12 262 THR A C 1
ATOM 2081 O O . THR A 1 262 ? -24.868 2.826 25.380 1.00 98.12 262 THR A O 1
ATOM 2084 N N . ALA A 1 263 ? -23.276 3.249 23.838 1.00 97.94 263 ALA A N 1
ATOM 2085 C CA . ALA A 1 263 ? -23.393 4.702 23.854 1.00 97.94 263 ALA A CA 1
ATOM 2086 C C . ALA A 1 263 ? -24.646 5.136 23.077 1.00 97.94 263 ALA A C 1
ATOM 2088 O O . ALA A 1 263 ? -24.890 4.655 21.964 1.00 97.94 263 ALA A O 1
ATOM 2089 N N . GLN A 1 264 ? -25.47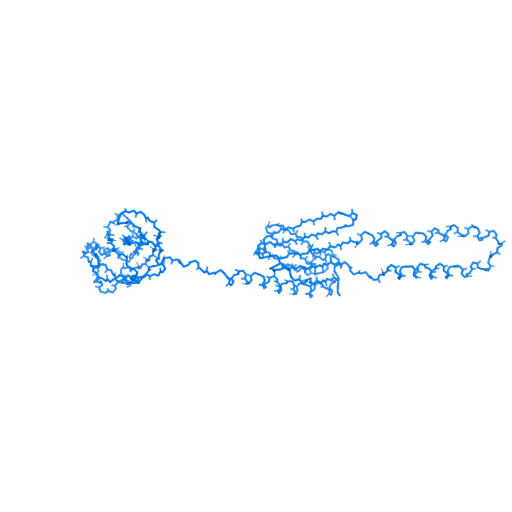4 5.996 23.673 1.00 98.00 264 GLN A N 1
ATOM 2090 C CA . GLN A 1 264 ? -26.792 6.371 23.160 1.00 98.00 264 GLN A CA 1
ATOM 2091 C C . GLN A 1 264 ? -27.065 7.876 23.316 1.00 98.00 264 GLN A C 1
ATOM 2093 O O . GLN A 1 264 ? -26.786 8.476 24.356 1.00 98.00 264 GLN A O 1
ATOM 2098 N N . SER A 1 265 ? -27.690 8.485 22.307 1.00 97.38 265 SER A N 1
ATOM 2099 C CA . SER A 1 265 ? -28.158 9.881 22.355 1.00 97.38 265 SER A CA 1
ATOM 2100 C C . SER A 1 265 ? -29.488 10.049 23.103 1.00 97.38 265 SER A C 1
ATOM 2102 O O . SER A 1 265 ? -29.850 11.159 23.500 1.00 97.38 265 SER A O 1
ATOM 2104 N N . LYS A 1 266 ? -30.228 8.953 23.322 1.00 96.38 266 LYS A N 1
ATOM 2105 C CA . LYS A 1 266 ? -31.505 8.912 24.053 1.00 96.38 266 LYS A CA 1
ATOM 2106 C C . LYS A 1 266 ? -31.474 7.786 25.089 1.00 96.38 266 LYS A C 1
ATOM 2108 O O . LYS A 1 266 ? -30.816 6.772 24.889 1.00 96.38 266 LYS A O 1
ATOM 2113 N N . LYS A 1 267 ? -32.249 7.916 26.173 1.00 93.56 267 LYS A N 1
ATOM 2114 C CA . LYS A 1 267 ? -32.331 6.894 27.242 1.00 93.56 267 LYS A CA 1
ATOM 2115 C C . LYS A 1 267 ? -32.786 5.519 26.720 1.00 93.56 267 LYS A C 1
ATOM 2117 O O . LYS A 1 267 ? -32.432 4.475 27.267 1.00 93.56 267 LYS A O 1
ATOM 2122 N N . SER A 1 268 ? -33.569 5.522 25.643 1.00 93.38 268 SER A N 1
ATOM 2123 C CA . SER A 1 268 ? -33.947 4.333 24.885 1.00 93.38 268 SER A CA 1
ATOM 2124 C C . SER A 1 268 ? -33.766 4.605 23.389 1.00 93.38 268 SER A C 1
ATOM 2126 O O . SER A 1 268 ? -34.541 5.353 22.798 1.00 93.38 268 SER A O 1
ATOM 2128 N N . GLY A 1 269 ? -32.722 4.030 22.785 1.00 91.19 269 GLY A N 1
ATOM 2129 C CA . GLY A 1 269 ? -32.427 4.155 21.352 1.00 91.19 269 GLY A CA 1
ATOM 2130 C C . GLY A 1 269 ? -31.374 5.217 21.017 1.00 91.19 269 GLY A C 1
ATOM 2131 O O . GLY A 1 269 ? -30.743 5.782 21.901 1.00 91.19 269 GLY A O 1
ATOM 2132 N N . GLY A 1 270 ? -31.152 5.466 19.724 1.00 95.56 270 GLY A N 1
ATOM 2133 C CA . GLY A 1 270 ? -30.133 6.421 19.265 1.00 95.56 270 GLY A CA 1
ATOM 2134 C C . GLY A 1 270 ? -28.700 5.944 19.515 1.00 95.56 270 GLY A C 1
ATOM 2135 O O . GLY A 1 270 ? -27.900 6.693 20.061 1.00 95.56 270 GLY A O 1
ATOM 2136 N N . LYS A 1 271 ? -28.403 4.682 19.178 1.00 96.69 271 LYS A N 1
ATOM 2137 C CA . LYS A 1 271 ? -27.073 4.071 19.320 1.00 96.69 271 LYS A CA 1
ATOM 2138 C C . LYS A 1 271 ? -26.021 4.856 18.523 1.00 96.69 271 LYS A C 1
ATOM 2140 O O . LYS A 1 271 ? -26.224 5.093 17.338 1.00 96.69 271 LYS A O 1
ATOM 2145 N N . LEU A 1 272 ? -24.909 5.185 19.176 1.00 95.25 272 LEU A N 1
ATOM 2146 C CA . LEU A 1 272 ? -23.756 5.892 18.603 1.00 95.25 272 LEU A CA 1
ATOM 2147 C C . LEU A 1 272 ? -22.517 4.995 18.521 1.00 95.25 272 LEU A C 1
ATOM 2149 O O . LEU A 1 272 ? -21.760 5.065 17.564 1.00 95.25 272 LEU A O 1
ATOM 2153 N N . GLY A 1 273 ? -22.343 4.101 19.495 1.00 94.75 273 GLY A N 1
ATOM 2154 C CA . GLY A 1 273 ? -21.209 3.184 19.549 1.00 94.75 273 GLY A CA 1
ATOM 2155 C C . GLY A 1 273 ? -21.446 2.038 20.522 1.00 94.75 273 GLY A C 1
ATOM 2156 O O . GLY A 1 273 ? -22.459 1.986 21.232 1.00 94.75 273 GLY A O 1
ATOM 2157 N N . THR A 1 274 ? -20.543 1.065 20.528 1.00 96.44 274 THR A N 1
ATOM 2158 C CA . THR A 1 274 ? -20.589 -0.057 21.468 1.00 96.44 274 THR A CA 1
ATOM 2159 C C . THR A 1 274 ? -19.185 -0.468 21.859 1.00 96.44 274 THR A C 1
ATOM 2161 O O . THR A 1 274 ? -18.357 -0.666 20.981 1.00 96.44 274 THR A O 1
ATOM 2164 N N . ALA A 1 275 ? -18.986 -0.660 23.155 1.00 97.19 275 ALA A N 1
ATOM 2165 C CA . ALA A 1 275 ? -17.788 -1.216 23.753 1.00 97.19 275 ALA A CA 1
ATOM 2166 C C . ALA A 1 275 ? -18.130 -2.545 24.435 1.00 97.19 275 ALA A C 1
ATOM 2168 O O . ALA A 1 275 ? -19.264 -2.747 24.896 1.00 97.19 275 ALA A O 1
ATOM 2169 N N . LYS A 1 276 ? -17.160 -3.454 24.505 1.00 97.94 276 LYS A N 1
ATOM 2170 C CA . LYS A 1 276 ? -17.303 -4.743 25.181 1.00 97.94 276 LYS A CA 1
ATOM 2171 C C . LYS A 1 276 ? -16.074 -5.032 26.024 1.00 97.94 276 LYS A C 1
ATOM 2173 O O . LYS A 1 276 ? -14.962 -4.821 25.564 1.00 97.94 276 LYS A O 1
ATOM 2178 N N . ALA A 1 277 ? -16.293 -5.586 27.208 1.00 97.75 277 ALA A N 1
ATOM 2179 C CA . ALA A 1 277 ? -15.235 -6.120 28.051 1.00 97.75 277 ALA A CA 1
ATOM 2180 C C . ALA A 1 277 ? -15.695 -7.432 28.662 1.00 97.75 277 ALA A C 1
ATOM 2182 O O . ALA A 1 277 ? -16.844 -7.546 29.092 1.00 97.75 277 ALA A O 1
ATOM 2183 N N . ALA A 1 278 ? -14.802 -8.415 28.721 1.00 98.00 278 ALA A N 1
ATOM 2184 C CA . ALA A 1 278 ? -15.119 -9.724 29.260 1.00 98.00 278 ALA A CA 1
ATOM 2185 C C . ALA A 1 278 ? -14.078 -10.185 30.271 1.00 98.00 278 ALA A C 1
ATOM 2187 O O . ALA A 1 278 ? -12.882 -9.983 30.074 1.00 98.00 278 ALA A O 1
ATOM 2188 N N . ARG A 1 279 ? -14.549 -10.845 31.326 1.00 98.12 279 ARG A N 1
ATOM 2189 C CA . ARG A 1 279 ? -13.725 -11.443 32.378 1.00 98.12 279 ARG A CA 1
ATOM 2190 C C . ARG A 1 279 ? -14.303 -12.791 32.781 1.00 98.12 279 ARG A C 1
ATOM 2192 O O . ARG A 1 279 ? -15.503 -13.030 32.631 1.00 98.12 279 ARG A O 1
ATOM 2199 N N . ASN A 1 280 ? -13.445 -13.670 33.276 1.00 98.12 280 ASN A N 1
ATOM 2200 C CA . ASN A 1 280 ? -13.892 -14.924 33.867 1.00 98.12 280 ASN A CA 1
ATOM 2201 C C . ASN A 1 280 ? -14.454 -14.660 35.267 1.00 98.12 280 ASN A C 1
ATOM 2203 O O . ASN A 1 280 ? -14.166 -13.627 35.867 1.00 98.12 280 ASN A O 1
ATOM 2207 N N . TYR A 1 281 ? -15.306 -15.549 35.764 1.00 96.94 281 TYR A N 1
ATOM 2208 C CA . TYR A 1 281 ? -15.725 -15.556 37.158 1.00 96.94 281 TYR A CA 1
ATOM 2209 C C . TYR A 1 281 ? -16.106 -16.987 37.581 1.00 96.94 281 TYR A C 1
ATOM 2211 O O . TYR A 1 281 ? -16.875 -17.629 36.858 1.00 96.94 281 TYR A O 1
ATOM 2219 N N . PRO A 1 282 ? -15.643 -17.475 38.747 1.00 94.06 282 PRO A N 1
ATOM 2220 C CA . PRO A 1 282 ? -14.565 -16.886 39.551 1.00 94.06 282 PRO A CA 1
ATOM 2221 C C . PRO A 1 282 ? -13.256 -16.775 38.743 1.00 94.06 282 PRO A C 1
ATOM 2223 O O . PRO A 1 282 ? -13.092 -17.488 37.754 1.00 94.06 282 PRO A O 1
ATOM 2226 N N . GLU A 1 283 ? -12.380 -15.838 39.108 1.00 90.31 283 GLU A N 1
ATOM 2227 C CA . GLU A 1 283 ? -11.050 -15.672 38.487 1.00 90.31 283 GLU A CA 1
ATOM 2228 C C . GLU A 1 283 ? -9.968 -16.478 39.200 1.00 90.31 283 GLU A C 1
ATOM 2230 O O . GLU A 1 283 ? -10.107 -16.684 40.429 1.00 90.31 283 GLU A O 1
#

pLDDT: mean 87.52, std 11.29, range [47.47, 98.62]